Protein AF-A0AAN6DDX8-F1 (afdb_monomer_lite)

Secondary structure (DSSP, 8-state):
----------------------S-SHHHHHTS-HHHHHHHHHHHHHHTTTSTTS-----------------------TTSPPP--TTSPPS-----TTTSTTSTTSPPS---GGG-GGG----HHHHHHHTTTHHHHHHHHHHHHHHHHH-HHHHTTS-HHHHHHHHHHHHHHHHHHHHHHHHHHHHHHHHHHHHHH--S---HHHHHHHHHHHHHHHS-HHHHHHHHHHHHHHHHHHHHHHHHHHHHGGG-

Radius of gyration: 31.67 Å; chains: 1; bounding box: 70×68×79 Å

InterPro domains:
  IPR009292 rRNA biogenesis protein RRP36 [PF06102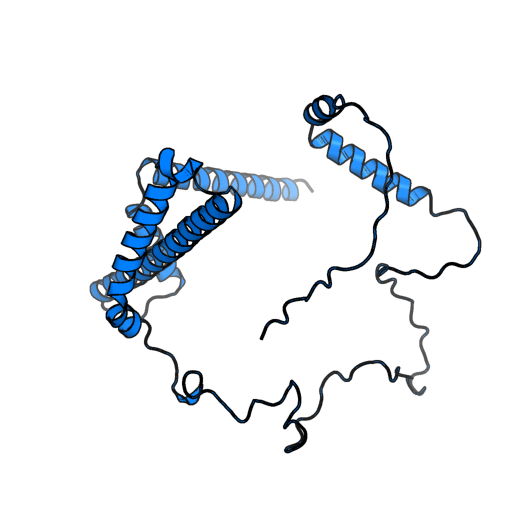] (75-241)
  IPR009292 rRNA biogenesis protein RRP36 [PTHR21738] (13-243)

Foldseek 3Di:
DDDDDDDDDDDDDDDDDDDDDDPPCPVVVVPDDPVNVVVVVVVVVVVVVVPPPDDDDDDDDDDDDDDDDPDPPDDDPPPDDDDDDPPDDDPDDDPDPPPCAPPPPDPDPDDPPVPDCVVPDDPVVVVCVVCVVVLVVLVVVLVVLVVCLPDVVNVVVDDPVVSVVSVVSNVVSVVVSVVVVLVVLLVVQVVVVCVVVVDPDDDPVVSVVSSVVVVLVPDDPVVNVVVVVVVVVVVVVVVVVVVCVVVVVVVD

Structure (mmCIF, N/CA/C/O backbone):
data_AF-A0AAN6DDX8-F1
#
_entry.id   AF-A0AAN6DDX8-F1
#
loop_
_atom_site.group_PDB
_atom_site.id
_atom_site.type_symbol
_atom_site.label_atom_id
_atom_site.label_alt_id
_atom_site.label_comp_id
_atom_site.label_asym_id
_atom_site.label_entity_id
_atom_site.label_seq_id
_atom_site.pdbx_PDB_ins_code
_atom_site.Cartn_x
_atom_site.Cartn_y
_atom_site.Cartn_z
_atom_site.occupancy
_atom_site.B_iso_or_equiv
_atom_site.auth_seq_id
_atom_site.auth_comp_id
_atom_site.auth_asym_id
_atom_site.auth_atom_id
_atom_site.pdbx_PDB_model_num
ATOM 1 N N . MET A 1 1 ? -5.486 -24.479 9.788 1.00 38.16 1 MET A N 1
ATOM 2 C CA . MET A 1 1 ? -6.451 -24.041 10.818 1.00 38.16 1 MET A CA 1
ATOM 3 C C . MET A 1 1 ? -5.673 -23.732 12.083 1.00 38.16 1 MET A C 1
ATOM 5 O O . MET A 1 1 ? -5.082 -24.636 12.663 1.00 38.16 1 MET A O 1
ATOM 9 N N . SER A 1 2 ? -5.555 -22.450 12.424 1.00 43.25 2 SER A N 1
ATOM 10 C CA . SER A 1 2 ? -4.873 -21.990 13.634 1.00 43.25 2 SER A CA 1
ATOM 11 C C . SER A 1 2 ? -5.658 -22.459 14.855 1.00 43.25 2 SER A C 1
ATOM 13 O O . SER A 1 2 ? -6.826 -22.106 15.012 1.00 43.25 2 SER A O 1
ATOM 15 N N . ARG A 1 3 ? -5.028 -23.278 15.697 1.00 44.00 3 ARG A N 1
ATOM 16 C CA . ARG A 1 3 ? -5.601 -23.697 16.974 1.00 44.00 3 ARG A CA 1
ATOM 17 C C . ARG A 1 3 ? -5.637 -22.477 17.893 1.00 44.00 3 ARG A C 1
ATOM 19 O O . ARG A 1 3 ? -4.595 -21.949 18.264 1.00 44.00 3 ARG A O 1
ATOM 26 N N . ARG A 1 4 ? -6.846 -22.004 18.184 1.00 50.78 4 ARG A N 1
ATOM 27 C CA . ARG A 1 4 ? -7.132 -21.001 19.212 1.00 50.78 4 ARG A CA 1
ATOM 28 C C . ARG A 1 4 ? -6.907 -21.676 20.574 1.00 50.78 4 ARG A C 1
ATOM 30 O O . ARG A 1 4 ? -7.454 -22.765 20.756 1.00 50.78 4 ARG A O 1
ATOM 37 N N . PRO A 1 5 ? -6.120 -21.111 21.500 1.00 46.56 5 PRO A N 1
ATOM 38 C CA . PRO A 1 5 ? -6.027 -21.670 22.839 1.00 46.56 5 PRO A CA 1
ATOM 39 C C . PRO A 1 5 ? -7.360 -21.415 23.554 1.00 46.56 5 PRO A C 1
ATOM 41 O O . PRO A 1 5 ? -7.848 -20.286 23.599 1.00 46.56 5 PRO A O 1
ATOM 44 N N . GLN A 1 6 ? -7.981 -22.490 24.032 1.00 44.69 6 GLN A N 1
ATOM 45 C CA . GLN A 1 6 ? -9.127 -22.450 24.933 1.00 44.69 6 GLN A CA 1
ATOM 46 C C . GLN A 1 6 ? -8.561 -22.228 26.337 1.00 44.69 6 GLN A C 1
ATOM 48 O O . GLN A 1 6 ? -7.892 -23.112 26.863 1.00 44.69 6 GLN A O 1
ATOM 53 N N . PHE A 1 7 ? -8.770 -21.044 26.908 1.00 39.69 7 PHE A N 1
ATOM 54 C CA . PHE A 1 7 ? -8.533 -20.823 28.332 1.00 39.69 7 PHE A CA 1
ATOM 55 C C . PHE A 1 7 ? -9.784 -21.272 29.088 1.00 39.69 7 PHE A C 1
ATOM 57 O O . PHE A 1 7 ? -10.848 -20.665 28.959 1.00 39.69 7 PHE A O 1
ATOM 64 N N . SER A 1 8 ? -9.650 -22.367 29.832 1.00 41.06 8 SER A N 1
ATOM 65 C CA . SER A 1 8 ? -10.606 -22.816 30.837 1.00 41.06 8 SER A CA 1
ATOM 66 C C . SER A 1 8 ? -10.641 -21.801 31.980 1.00 41.06 8 SER A C 1
ATOM 68 O O . SER A 1 8 ? -9.630 -21.553 32.630 1.00 41.06 8 SER A O 1
ATOM 70 N N . ARG A 1 9 ? -11.811 -21.194 32.193 1.00 49.84 9 ARG A N 1
ATOM 71 C CA . ARG A 1 9 ? -12.149 -20.447 33.406 1.00 49.84 9 ARG A CA 1
ATOM 72 C C . ARG A 1 9 ? -12.610 -21.450 34.453 1.00 49.84 9 ARG A C 1
ATOM 74 O O . ARG A 1 9 ? -13.751 -21.886 34.353 1.00 49.84 9 ARG A O 1
ATOM 81 N N . GLN A 1 10 ? -11.754 -21.791 35.403 1.00 43.84 10 GLN A N 1
ATOM 82 C CA . GLN A 1 10 ? -12.133 -22.207 36.754 1.00 43.84 10 GLN A CA 1
ATOM 83 C C . GLN A 1 10 ? -10.860 -22.369 37.589 1.00 43.84 10 GLN A C 1
ATOM 85 O O . GLN A 1 10 ? -9.844 -22.819 37.068 1.00 43.84 10 GLN A O 1
ATOM 90 N N . ASP A 1 11 ? -10.981 -21.954 38.849 1.00 40.78 11 ASP A N 1
ATOM 91 C CA . ASP A 1 11 ? -10.045 -22.127 39.963 1.00 40.78 11 ASP A CA 1
ATOM 92 C C . ASP A 1 11 ? -8.916 -21.082 40.054 1.00 40.78 11 ASP A C 1
ATOM 94 O O . ASP A 1 11 ? -7.842 -21.230 39.478 1.00 40.78 11 ASP A O 1
ATOM 98 N N . LEU A 1 12 ? -9.142 -20.006 40.817 1.00 36.34 12 LEU A N 1
ATOM 99 C CA . LEU A 1 12 ? -8.727 -19.949 42.228 1.00 36.34 12 LEU A CA 1
ATOM 100 C C . LEU A 1 12 ? -8.944 -18.542 42.796 1.00 36.34 12 LEU A C 1
ATOM 102 O O . LEU A 1 12 ? -8.388 -17.551 42.329 1.00 36.34 12 LEU A O 1
ATOM 106 N N . ASP A 1 13 ? -9.813 -18.528 43.794 1.00 41.62 13 ASP A N 1
ATOM 107 C CA . ASP A 1 13 ? -10.067 -17.470 44.755 1.00 41.62 13 ASP A CA 1
ATOM 108 C C . ASP A 1 13 ? -8.854 -17.399 45.696 1.00 41.62 13 ASP A C 1
ATOM 110 O O . ASP A 1 13 ? -8.508 -18.395 46.337 1.00 41.62 13 ASP A O 1
ATOM 114 N N . SER A 1 14 ? -8.165 -16.263 45.727 1.00 40.00 14 SER A N 1
ATOM 115 C CA . SER A 1 14 ? -7.159 -15.953 46.743 1.00 40.00 14 SER A CA 1
ATOM 116 C C . SER A 1 14 ? -7.246 -14.463 47.038 1.00 40.00 14 SER A C 1
ATOM 118 O O . SER A 1 14 ? -6.731 -13.630 46.288 1.00 40.00 14 SER A O 1
ATOM 120 N N . GLU A 1 15 ? -7.984 -14.154 48.098 1.00 43.75 15 GLU A N 1
ATOM 121 C CA . GLU A 1 15 ? -7.906 -12.887 48.808 1.00 43.75 15 GLU A CA 1
ATOM 122 C C . GLU A 1 15 ? -6.482 -12.723 49.351 1.00 43.75 15 GLU A C 1
ATOM 124 O O . GLU A 1 15 ? -6.009 -13.589 50.079 1.00 43.75 15 GLU A O 1
ATOM 129 N N . ASP A 1 16 ? -5.825 -11.621 49.002 1.00 36.16 16 ASP A N 1
ATOM 130 C CA . ASP A 1 16 ? -4.734 -11.047 49.786 1.00 36.16 16 ASP A CA 1
ATOM 131 C C . ASP A 1 16 ? -4.896 -9.524 49.725 1.00 36.16 16 ASP A C 1
ATOM 133 O O . ASP A 1 16 ? -4.675 -8.873 48.698 1.00 36.16 16 ASP A O 1
ATOM 137 N N . GLU A 1 17 ? -5.366 -8.968 50.839 1.00 47.91 17 GLU A N 1
ATOM 138 C CA . GLU A 1 17 ? -5.136 -7.577 51.198 1.00 47.91 17 GLU A CA 1
ATOM 139 C C . GLU A 1 17 ? -3.641 -7.392 51.483 1.00 47.91 17 GLU A C 1
ATOM 141 O O . GLU A 1 17 ? -3.116 -8.103 52.330 1.00 47.91 17 GLU A O 1
ATOM 146 N N . ASP A 1 18 ? -2.968 -6.434 50.833 1.00 34.31 18 ASP A N 1
ATOM 147 C CA . ASP A 1 18 ? -2.104 -5.498 51.564 1.00 34.31 18 ASP A CA 1
ATOM 148 C C . ASP A 1 18 ? -1.503 -4.361 50.714 1.00 34.31 18 ASP A C 1
ATOM 150 O O . ASP A 1 18 ? -1.097 -4.516 49.562 1.00 34.31 18 ASP A O 1
ATOM 154 N N . ALA A 1 19 ? -1.381 -3.222 51.399 1.00 36.94 19 ALA A N 1
ATOM 155 C CA . ALA A 1 19 ? -0.425 -2.128 51.222 1.00 36.94 19 ALA A CA 1
ATOM 156 C C . ALA A 1 19 ? -0.490 -1.225 49.969 1.00 36.94 19 ALA A C 1
ATOM 158 O O . ALA A 1 19 ? 0.189 -1.392 48.955 1.00 36.94 19 ALA A O 1
ATOM 159 N N . SER A 1 20 ? -1.163 -0.088 50.160 1.00 44.28 20 SER A N 1
ATOM 160 C CA . SER A 1 20 ? -0.872 1.179 49.487 1.00 44.28 20 SER A CA 1
ATOM 161 C C . SER A 1 20 ? 0.598 1.605 49.675 1.00 44.28 20 SER A C 1
ATOM 163 O O . SER A 1 20 ? 0.977 2.036 50.767 1.00 44.28 20 SER A O 1
ATOM 165 N N . LEU A 1 21 ? 1.407 1.568 48.608 1.00 39.22 21 LEU A N 1
ATOM 166 C CA . LEU A 1 21 ? 2.715 2.235 48.544 1.00 39.22 21 LEU A CA 1
ATOM 167 C C . LEU A 1 21 ? 2.705 3.378 47.510 1.00 39.22 21 LEU A C 1
ATOM 169 O O . LEU A 1 21 ? 2.558 3.171 46.310 1.00 39.22 21 LEU A O 1
ATOM 173 N N . SER A 1 22 ? 2.833 4.585 48.056 1.00 42.94 22 SER A N 1
ATOM 174 C CA . SER A 1 22 ? 3.204 5.890 47.488 1.00 42.94 22 SER A CA 1
ATOM 175 C C . SER A 1 22 ? 3.547 6.022 45.986 1.00 42.94 22 SER A C 1
ATOM 177 O O . SER A 1 22 ? 4.603 5.619 45.504 1.00 42.94 22 SER A O 1
ATOM 179 N N . ASP A 1 23 ? 2.730 6.827 45.302 1.00 48.00 23 ASP A N 1
ATOM 180 C CA . ASP A 1 23 ? 2.917 7.408 43.959 1.00 48.00 23 ASP A CA 1
ATOM 181 C C . ASP A 1 23 ? 3.961 8.558 43.926 1.00 48.00 23 ASP A C 1
ATOM 183 O O . ASP A 1 23 ? 3.750 9.612 43.332 1.00 48.00 23 ASP A O 1
ATOM 187 N N . ALA A 1 24 ? 5.096 8.401 44.618 1.00 48.03 24 ALA A N 1
ATOM 188 C CA . ALA A 1 24 ? 6.108 9.462 44.770 1.00 48.03 24 ALA A CA 1
ATOM 189 C C . ALA A 1 24 ? 7.419 9.219 43.991 1.00 48.03 24 ALA A C 1
ATOM 191 O O . ALA A 1 24 ? 8.349 10.018 44.081 1.00 48.03 24 ALA A O 1
ATOM 192 N N . SER A 1 25 ? 7.530 8.130 43.224 1.00 55.44 25 SER A N 1
ATOM 193 C CA . SER A 1 25 ? 8.794 7.697 42.599 1.00 55.44 25 SER A CA 1
ATOM 194 C C . SER A 1 25 ? 8.877 7.903 41.080 1.00 55.44 25 SER A C 1
ATOM 196 O O . SER A 1 25 ? 9.974 7.849 40.518 1.00 55.44 25 SER A O 1
ATOM 198 N N . ASN A 1 26 ? 7.764 8.205 40.403 1.00 57.62 26 ASN A N 1
ATOM 199 C CA . ASN A 1 26 ? 7.744 8.359 38.942 1.00 57.62 26 ASN A CA 1
ATOM 200 C C . ASN A 1 26 ? 8.444 9.637 38.445 1.00 57.62 26 ASN A C 1
ATOM 202 O O . ASN A 1 26 ? 9.039 9.618 37.369 1.00 57.62 26 ASN A O 1
ATOM 206 N N . ASP A 1 27 ? 8.450 10.713 39.238 1.00 59.22 27 ASP A N 1
ATOM 207 C CA . ASP A 1 27 ? 9.045 12.000 38.839 1.00 59.22 27 ASP A CA 1
ATOM 208 C C . ASP A 1 27 ? 10.589 11.968 38.858 1.00 59.22 27 ASP A C 1
ATOM 210 O O . ASP A 1 27 ? 11.269 12.614 38.055 1.00 59.22 27 ASP A O 1
ATOM 214 N N . SER A 1 28 ? 11.158 11.125 39.729 1.00 64.81 28 SER A N 1
ATOM 215 C CA . SER A 1 28 ? 12.604 10.884 39.812 1.00 64.81 28 SER A CA 1
ATOM 216 C C . SER A 1 28 ? 13.124 10.135 38.578 1.00 64.81 28 SER A C 1
ATOM 218 O O . SER A 1 28 ? 14.178 10.477 38.038 1.00 64.81 28 SER A O 1
ATOM 220 N N . LEU A 1 29 ? 12.344 9.183 38.049 1.00 65.12 29 LEU A N 1
ATOM 221 C CA . LEU A 1 29 ? 12.706 8.382 36.873 1.00 65.12 29 LEU A CA 1
ATOM 222 C C . LEU A 1 29 ? 12.723 9.197 35.570 1.00 65.12 29 LEU A C 1
ATOM 224 O O . LEU A 1 29 ? 13.542 8.927 34.691 1.00 65.12 29 LEU A O 1
ATOM 228 N N . SER A 1 30 ? 11.880 10.227 35.452 1.00 76.44 30 SER A N 1
ATOM 229 C CA . SER A 1 30 ? 11.864 11.151 34.306 1.00 76.44 30 SER A CA 1
ATOM 230 C C . SER A 1 30 ? 13.047 12.124 34.267 1.00 76.44 30 SER A C 1
ATOM 232 O O . SER A 1 30 ? 13.352 12.663 33.202 1.00 76.44 30 SER A O 1
ATOM 234 N N . SER A 1 31 ? 13.728 12.342 35.397 1.00 82.25 31 SER A N 1
ATOM 235 C CA . SER A 1 31 ? 14.909 13.216 35.485 1.00 82.25 31 SER A CA 1
ATOM 236 C C . SER A 1 31 ? 16.216 12.524 35.065 1.00 82.25 31 SER A C 1
ATOM 238 O O . SER A 1 31 ? 17.227 13.182 34.803 1.00 82.25 31 SER A O 1
ATOM 240 N N . LEU A 1 32 ? 16.207 11.190 34.962 1.00 82.75 32 LEU A N 1
ATOM 241 C CA . LEU A 1 32 ? 17.391 10.403 34.643 1.00 82.75 32 LEU A CA 1
ATOM 242 C C . LEU A 1 32 ? 17.666 10.413 33.139 1.00 82.75 32 LEU A C 1
ATOM 244 O O . LEU A 1 32 ? 16.861 9.982 32.313 1.00 82.75 32 LEU A O 1
ATOM 248 N N . SER A 1 33 ? 18.857 10.879 32.766 1.00 87.44 33 SER A N 1
ATOM 249 C CA . SER A 1 33 ? 19.286 10.845 31.369 1.00 87.44 33 SER A CA 1
ATOM 250 C C . SER A 1 33 ? 19.489 9.401 30.890 1.00 87.44 33 SER A C 1
ATOM 252 O O . SER A 1 33 ? 19.997 8.544 31.615 1.00 87.44 33 SER A O 1
ATOM 254 N N . PHE A 1 34 ? 19.170 9.140 29.621 1.00 83.56 34 PHE A N 1
ATOM 255 C CA . PHE A 1 34 ? 19.363 7.832 28.980 1.00 83.56 34 PHE A CA 1
ATOM 256 C C . PHE A 1 34 ? 20.809 7.300 29.100 1.00 83.56 34 PHE A C 1
ATOM 258 O O . PHE A 1 34 ? 21.033 6.093 29.160 1.00 83.56 34 PHE A O 1
ATOM 265 N N . GLY A 1 35 ? 21.798 8.198 29.186 1.00 90.38 35 GLY A N 1
ATOM 266 C CA . GLY A 1 35 ? 23.196 7.832 29.418 1.00 90.38 35 GLY A CA 1
ATOM 267 C C . GLY A 1 35 ? 23.454 7.278 30.823 1.00 90.38 35 GLY A C 1
ATOM 268 O O . GLY A 1 35 ? 24.193 6.306 30.958 1.00 90.38 35 GLY A O 1
ATOM 269 N N . ALA A 1 36 ? 22.809 7.839 31.850 1.00 89.88 36 ALA A N 1
ATOM 270 C CA . ALA A 1 36 ? 22.914 7.353 33.227 1.00 89.88 36 ALA A CA 1
ATOM 271 C C . ALA A 1 36 ? 22.275 5.964 33.383 1.00 89.88 36 ALA A C 1
ATOM 273 O O . ALA A 1 36 ? 22.864 5.085 34.007 1.00 89.88 36 ALA A O 1
ATOM 274 N N . LEU A 1 37 ? 21.132 5.733 32.727 1.00 86.62 37 LEU A N 1
ATOM 275 C CA . LEU A 1 37 ? 20.470 4.424 32.687 1.00 86.62 37 LEU A CA 1
ATOM 276 C C . LEU A 1 37 ? 21.336 3.362 31.995 1.00 86.62 37 LEU A C 1
ATOM 278 O O . LEU A 1 37 ? 21.509 2.265 32.519 1.00 86.62 37 LEU A O 1
ATOM 282 N N . SER A 1 38 ? 21.950 3.699 30.855 1.00 91.00 38 SER A N 1
ATOM 283 C CA . SER A 1 38 ? 22.856 2.775 30.161 1.00 91.00 38 SER A CA 1
ATOM 284 C C . SER A 1 38 ? 24.132 2.477 30.958 1.00 91.00 38 SER A C 1
ATOM 286 O O . SER A 1 38 ? 24.674 1.380 30.830 1.00 91.00 38 SER A O 1
ATOM 288 N N . ALA A 1 39 ? 24.627 3.429 31.755 1.00 91.81 39 ALA A N 1
ATOM 289 C CA . ALA A 1 39 ? 25.788 3.227 32.619 1.00 91.81 39 ALA A CA 1
ATOM 290 C C . ALA A 1 39 ? 25.457 2.363 33.846 1.00 91.81 39 ALA A C 1
ATOM 292 O O . ALA A 1 39 ? 26.247 1.493 34.200 1.00 91.81 39 ALA A O 1
ATOM 293 N N . ALA A 1 40 ? 24.285 2.561 34.458 1.00 91.75 40 ALA A N 1
ATOM 294 C CA . ALA A 1 40 ? 23.813 1.742 35.572 1.00 91.75 40 ALA A CA 1
ATOM 295 C C . ALA A 1 40 ? 23.580 0.284 35.145 1.00 91.75 40 ALA A C 1
ATOM 297 O O . ALA A 1 40 ? 24.041 -0.629 35.822 1.00 91.75 40 ALA A O 1
ATOM 298 N N . GLN A 1 41 ? 22.968 0.068 33.975 1.00 89.56 41 GLN A N 1
ATOM 299 C CA . GLN A 1 41 ? 22.749 -1.277 33.438 1.00 89.56 41 GLN A CA 1
ATOM 300 C C . GLN A 1 41 ? 24.066 -2.041 33.230 1.00 89.56 41 GLN A C 1
ATOM 302 O O . GLN A 1 41 ? 24.159 -3.214 33.568 1.00 89.56 41 GLN A O 1
ATOM 307 N N . LYS A 1 42 ? 25.114 -1.361 32.746 1.00 89.56 42 LYS A N 1
ATOM 308 C CA . LYS A 1 42 ? 26.439 -1.975 32.582 1.00 89.56 42 LYS A CA 1
ATOM 309 C C . LYS A 1 42 ? 27.103 -2.359 33.903 1.00 89.56 42 LYS A C 1
ATOM 311 O O . LYS A 1 42 ? 27.823 -3.345 33.923 1.00 89.56 42 LYS A O 1
ATOM 316 N N . LYS A 1 43 ? 26.887 -1.592 34.976 1.00 89.75 43 LYS A N 1
ATOM 317 C CA . LYS A 1 43 ? 27.446 -1.917 36.296 1.00 89.75 43 LYS A CA 1
ATOM 318 C C . LYS A 1 43 ? 26.788 -3.151 36.905 1.00 89.75 43 LYS A C 1
ATOM 320 O O . LYS A 1 43 ? 27.494 -3.995 37.433 1.00 89.75 43 LYS A O 1
ATOM 325 N N . ILE A 1 44 ? 25.471 -3.281 36.757 1.00 87.06 44 ILE A N 1
ATOM 326 C CA . ILE A 1 44 ? 24.725 -4.463 37.215 1.00 87.06 44 ILE A CA 1
ATOM 327 C C . ILE A 1 44 ? 25.209 -5.717 36.469 1.00 87.06 44 ILE A C 1
ATOM 329 O O . ILE A 1 44 ? 25.547 -6.712 37.098 1.00 87.06 44 ILE A O 1
ATOM 333 N N . ASP A 1 45 ? 25.375 -5.628 35.144 1.00 83.94 45 ASP A N 1
ATOM 334 C CA . ASP A 1 45 ? 25.910 -6.731 34.329 1.00 83.94 45 ASP A CA 1
ATOM 335 C C . ASP A 1 45 ? 27.368 -7.120 34.687 1.00 83.94 45 ASP A C 1
ATOM 337 O O . ASP A 1 45 ? 27.807 -8.230 34.374 1.00 83.94 45 ASP A O 1
ATOM 341 N N . GLU A 1 46 ? 28.150 -6.209 35.280 1.00 78.75 46 GLU A N 1
ATOM 342 C CA . GLU A 1 46 ? 29.520 -6.467 35.751 1.00 78.75 46 GLU A CA 1
ATOM 343 C C . GLU A 1 46 ? 29.550 -7.036 37.180 1.00 78.75 46 GLU A C 1
ATOM 345 O O . GLU A 1 46 ? 30.389 -7.890 37.469 1.00 78.75 46 GLU A O 1
ATOM 350 N N . GLU A 1 47 ? 28.625 -6.625 38.051 1.00 74.12 47 GLU A N 1
ATOM 351 C CA . GLU A 1 47 ? 28.481 -7.152 39.416 1.00 74.12 47 GLU A CA 1
ATOM 352 C C . GLU A 1 47 ? 27.919 -8.583 39.423 1.00 74.12 47 GLU A C 1
ATOM 354 O O . GLU A 1 47 ? 28.477 -9.442 40.109 1.00 74.12 47 GLU A O 1
ATOM 359 N N . ASP A 1 48 ? 26.932 -8.886 38.571 1.00 69.94 48 ASP A N 1
ATOM 360 C CA . ASP A 1 48 ? 26.383 -10.245 38.406 1.00 69.94 48 ASP A CA 1
ATOM 361 C C . ASP A 1 48 ? 27.422 -11.244 37.873 1.00 69.94 48 ASP A C 1
ATOM 363 O O . ASP A 1 48 ? 27.316 -12.449 38.084 1.00 69.94 48 ASP A O 1
ATOM 367 N N . LYS A 1 49 ? 28.473 -10.760 37.201 1.00 64.62 49 LYS A N 1
ATOM 368 C CA . LYS A 1 49 ? 29.578 -11.611 36.737 1.00 64.62 49 LYS A CA 1
ATOM 369 C C . LYS A 1 49 ? 30.662 -11.859 37.777 1.00 64.62 49 LYS A C 1
ATOM 371 O O . LYS A 1 49 ? 31.475 -12.758 37.571 1.00 64.62 49 LYS A O 1
ATOM 376 N N . ASN A 1 50 ? 30.702 -11.076 38.852 1.00 54.34 50 ASN A N 1
ATOM 377 C CA . ASN A 1 50 ? 31.691 -11.218 39.922 1.00 54.34 50 ASN A CA 1
ATOM 378 C C . ASN A 1 50 ? 31.150 -11.979 41.143 1.00 54.34 50 ASN A C 1
ATOM 380 O O . ASN A 1 50 ? 31.946 -12.411 41.972 1.00 54.34 50 ASN A O 1
ATOM 384 N N . SER A 1 51 ? 29.832 -12.177 41.258 1.00 53.34 51 SER A N 1
ATOM 385 C CA . SER A 1 51 ? 29.202 -12.919 42.361 1.00 53.34 51 SER A CA 1
ATOM 386 C C . SER A 1 51 ? 29.075 -14.435 42.125 1.00 53.34 51 SER A C 1
ATOM 388 O O . SER A 1 51 ? 28.798 -15.168 43.069 1.00 53.34 51 SER A O 1
ATOM 390 N N . GLU A 1 52 ? 29.346 -14.943 40.917 1.00 49.84 52 GLU A N 1
ATOM 391 C CA . GLU A 1 52 ? 29.225 -16.377 40.570 1.00 49.84 52 GLU A CA 1
ATOM 392 C C . GLU A 1 52 ? 30.487 -17.233 40.860 1.00 49.84 52 GLU A C 1
ATOM 394 O O . GLU A 1 52 ? 30.603 -18.343 40.341 1.00 49.84 52 GLU A O 1
ATOM 399 N N . SER A 1 53 ? 31.449 -16.770 41.676 1.00 47.19 53 SER A N 1
ATOM 400 C CA . SER A 1 53 ? 32.706 -17.516 41.926 1.00 47.19 53 SER A CA 1
ATOM 401 C C . SER A 1 53 ? 32.816 -18.257 43.269 1.00 47.19 53 SER A C 1
ATOM 403 O O . SER A 1 53 ? 33.820 -18.934 43.466 1.00 47.19 53 SER A O 1
ATOM 405 N N . GLU A 1 54 ? 31.855 -18.191 44.192 1.00 47.78 54 GLU A N 1
ATOM 406 C CA . GLU A 1 54 ? 32.011 -18.842 45.510 1.00 47.78 54 GLU A CA 1
ATOM 407 C C . GLU A 1 54 ? 30.672 -19.370 46.062 1.00 47.78 54 GLU A C 1
ATOM 409 O O . GLU A 1 54 ? 29.999 -18.666 46.810 1.00 47.78 54 GLU A O 1
ATOM 414 N N . SER A 1 55 ? 30.275 -20.603 45.712 1.00 33.09 55 SER A N 1
ATOM 415 C CA . SER A 1 55 ? 29.564 -21.519 46.630 1.00 33.09 55 SER A CA 1
ATOM 416 C C . SER A 1 55 ? 29.374 -22.920 46.026 1.00 33.09 55 SER A C 1
ATOM 418 O O . SER A 1 55 ? 28.795 -23.082 44.952 1.00 33.09 55 SER A O 1
ATOM 420 N N . ASP A 1 56 ? 29.861 -23.927 46.749 1.00 38.03 56 ASP A N 1
ATOM 421 C CA . ASP A 1 56 ? 29.681 -25.361 46.517 1.00 38.03 56 ASP A CA 1
ATOM 422 C C . ASP A 1 56 ? 28.272 -25.860 46.932 1.00 38.03 56 ASP A C 1
ATOM 424 O O . ASP A 1 56 ? 27.769 -25.508 47.993 1.00 38.03 56 ASP A O 1
ATOM 428 N N . SER A 1 57 ? 27.732 -26.797 46.136 1.00 40.59 57 SER A N 1
ATOM 429 C CA . SER A 1 57 ? 26.850 -27.929 46.512 1.00 40.59 57 SER A CA 1
ATOM 430 C C . SER A 1 57 ? 25.423 -27.698 47.077 1.00 40.59 57 SER A C 1
ATOM 432 O O . SER A 1 57 ? 25.248 -27.511 48.274 1.00 40.59 57 SER A O 1
ATOM 434 N N . ASP A 1 58 ? 24.384 -27.934 46.254 1.00 40.25 58 ASP A N 1
ATOM 435 C CA . ASP A 1 58 ? 23.460 -29.108 46.299 1.00 40.25 58 ASP A CA 1
ATOM 436 C C . ASP A 1 58 ? 22.050 -28.818 45.703 1.00 40.25 58 ASP A C 1
ATOM 438 O O . ASP A 1 58 ? 21.452 -27.773 45.930 1.00 40.25 58 ASP A O 1
ATOM 442 N N . GLY A 1 59 ? 21.545 -29.785 44.923 1.00 42.06 59 GLY A N 1
ATOM 443 C CA . GLY A 1 59 ? 20.144 -30.085 44.563 1.00 42.06 59 GLY A CA 1
ATOM 444 C C . GLY A 1 59 ? 19.116 -28.992 44.202 1.00 42.06 59 GLY A C 1
ATOM 445 O O . GLY A 1 59 ? 18.517 -28.380 45.079 1.00 42.06 59 GLY A O 1
ATOM 446 N N . GLY A 1 60 ? 18.695 -28.916 42.926 1.00 33.19 60 GLY A N 1
ATOM 447 C CA . GLY A 1 60 ? 17.444 -28.215 42.579 1.00 33.19 60 GLY A CA 1
ATOM 448 C C . GLY A 1 60 ? 17.113 -28.066 41.093 1.00 33.19 60 GLY A C 1
ATOM 449 O O . GLY A 1 60 ? 17.458 -27.085 40.454 1.00 33.19 60 GLY A O 1
ATOM 450 N N . PHE A 1 61 ? 16.395 -29.045 40.553 1.00 46.84 61 PHE A N 1
ATOM 451 C CA . PHE A 1 61 ? 15.800 -29.133 39.215 1.00 46.84 61 PHE A CA 1
ATOM 452 C C . PHE A 1 61 ? 14.973 -27.896 38.778 1.00 46.84 61 PHE A C 1
ATOM 454 O O . PHE A 1 61 ? 13.791 -27.819 39.093 1.00 46.84 61 PHE A O 1
ATOM 461 N N . PHE A 1 62 ? 15.554 -26.988 37.979 1.00 43.34 62 PHE A N 1
ATOM 462 C CA . PHE A 1 62 ? 14.867 -26.250 36.898 1.00 43.34 62 PHE A CA 1
ATOM 463 C C . PHE A 1 62 ? 15.900 -25.544 35.994 1.00 43.34 62 PHE A C 1
ATOM 465 O O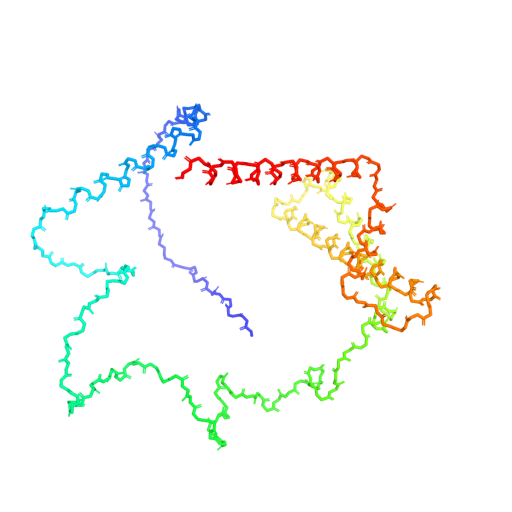 . PHE A 1 62 ? 16.436 -24.504 36.360 1.00 43.34 62 PHE A O 1
ATOM 472 N N . GLU A 1 63 ? 16.204 -26.095 34.812 1.00 44.88 63 GLU A N 1
ATOM 473 C CA . GLU A 1 63 ? 17.064 -25.418 33.824 1.00 44.88 63 GLU A CA 1
ATOM 474 C C . GLU A 1 63 ? 16.208 -24.831 32.688 1.00 44.88 63 GLU A C 1
ATOM 476 O O . GLU A 1 63 ? 15.687 -25.543 31.824 1.00 44.88 63 GLU A O 1
ATOM 481 N N . GLU A 1 64 ? 16.078 -23.503 32.696 1.00 50.19 64 GLU A N 1
ATOM 482 C CA . GLU A 1 64 ? 15.875 -22.693 31.493 1.00 50.19 64 GLU A CA 1
ATOM 483 C C . GLU A 1 64 ? 17.110 -22.799 30.568 1.00 50.19 64 GLU A C 1
ATOM 485 O O . GLU A 1 64 ? 18.195 -23.166 31.022 1.00 50.19 64 GLU A O 1
ATOM 490 N N . PRO A 1 65 ? 16.993 -22.507 29.257 1.00 43.41 65 PRO A N 1
ATOM 491 C CA . PRO A 1 65 ? 18.012 -22.867 28.276 1.00 43.41 65 PRO A CA 1
ATOM 492 C C . PRO A 1 65 ? 19.289 -22.028 28.430 1.00 43.41 65 PRO A C 1
ATOM 494 O O . PRO A 1 65 ? 19.424 -20.941 27.858 1.00 43.41 65 PRO A O 1
ATOM 497 N N . SER A 1 66 ? 20.259 -22.587 29.150 1.00 44.12 66 SER A N 1
ATOM 498 C CA . SER A 1 66 ? 21.601 -22.046 29.308 1.00 44.12 66 SER A CA 1
ATOM 499 C C . SER A 1 66 ? 22.370 -22.048 27.977 1.00 44.12 66 SER A C 1
ATOM 501 O O . SER A 1 66 ? 22.208 -22.880 27.072 1.00 44.12 66 SER A O 1
ATOM 503 N N . LYS A 1 67 ? 23.183 -21.004 27.812 1.00 46.59 67 LYS A N 1
ATOM 504 C CA . LYS A 1 67 ? 23.981 -20.706 26.620 1.00 46.59 67 LYS A CA 1
ATOM 505 C C . LYS A 1 67 ? 24.898 -21.892 26.309 1.00 46.59 67 LYS A C 1
ATOM 507 O O . LYS A 1 67 ? 25.557 -22.431 27.187 1.00 46.59 67 LYS A O 1
ATOM 512 N N . LYS A 1 68 ? 24.965 -22.280 25.030 1.00 42.00 68 LYS A N 1
ATOM 513 C CA . LYS A 1 68 ? 25.777 -23.401 24.525 1.00 42.00 68 LYS A CA 1
ATOM 514 C C . LYS A 1 68 ? 27.250 -23.271 24.934 1.00 42.00 68 LYS A C 1
ATOM 516 O O . LYS A 1 68 ? 28.050 -22.713 24.184 1.00 42.00 68 LYS A O 1
ATOM 521 N N . HIS A 1 69 ? 27.628 -23.888 26.046 1.00 45.50 69 HIS A N 1
ATOM 522 C CA . HIS A 1 69 ? 28.999 -24.308 26.273 1.00 45.50 69 HIS A CA 1
ATOM 523 C C . HIS A 1 69 ? 29.296 -25.443 25.289 1.00 45.50 69 HIS A C 1
ATOM 525 O O . HIS A 1 69 ? 28.673 -26.507 25.309 1.00 45.50 69 HIS A O 1
ATOM 531 N N . HIS A 1 70 ? 30.221 -25.207 24.359 1.00 48.12 70 HIS A N 1
ATOM 532 C CA . HIS A 1 70 ? 30.824 -26.280 23.581 1.00 48.12 70 HIS A CA 1
ATOM 533 C C . HIS A 1 70 ? 31.639 -27.152 24.535 1.00 48.12 70 HIS A C 1
ATOM 535 O O . HIS A 1 70 ? 32.827 -26.915 24.739 1.00 48.12 70 HIS A O 1
ATOM 541 N N . SER A 1 71 ? 30.997 -28.167 25.119 1.00 54.28 71 SER A N 1
ATOM 542 C CA . SER A 1 71 ? 31.720 -29.241 25.782 1.00 54.28 71 SER A CA 1
ATOM 543 C C . SER A 1 71 ? 32.675 -29.852 24.760 1.00 54.28 71 SER A C 1
ATOM 545 O O . SER A 1 71 ? 32.285 -30.286 23.668 1.00 54.28 71 SER A O 1
ATOM 547 N N . GLN A 1 72 ? 33.964 -29.784 25.081 1.00 56.06 72 GLN A N 1
ATOM 548 C CA . GLN A 1 72 ? 35.023 -30.398 24.303 1.00 56.06 72 GLN A CA 1
ATOM 549 C C . GLN A 1 72 ? 34.718 -31.892 24.212 1.00 56.06 72 GLN A C 1
ATOM 551 O O . GLN A 1 72 ? 34.857 -32.634 25.181 1.00 56.06 72 GLN A O 1
ATOM 556 N N . LYS A 1 73 ? 34.229 -32.334 23.050 1.00 61.66 73 LYS A N 1
ATOM 557 C CA . LYS A 1 73 ? 33.976 -33.750 22.798 1.00 61.66 73 LYS A CA 1
ATOM 558 C C . LYS A 1 73 ? 35.311 -34.474 22.890 1.00 61.66 73 LYS A C 1
ATOM 560 O O . LYS A 1 73 ? 36.168 -34.298 22.024 1.00 61.66 73 LYS A O 1
ATOM 565 N N . THR A 1 74 ? 35.474 -35.290 23.924 1.00 65.12 74 THR A N 1
ATOM 566 C CA . THR A 1 74 ? 36.567 -36.254 24.013 1.00 65.12 74 THR A CA 1
ATOM 567 C C . THR A 1 74 ? 36.588 -37.072 22.720 1.00 65.12 74 THR A C 1
ATOM 569 O O . THR A 1 74 ? 35.559 -37.563 22.243 1.00 65.12 74 THR A O 1
ATOM 572 N N . LYS A 1 75 ? 37.753 -37.120 22.064 1.00 64.06 75 LYS A N 1
ATOM 573 C CA . LYS A 1 75 ? 37.913 -37.771 20.760 1.00 64.06 75 LYS A CA 1
ATOM 574 C C . LYS A 1 75 ? 37.737 -39.279 20.948 1.00 64.06 75 LYS A C 1
ATOM 576 O O . LYS A 1 75 ? 38.664 -39.961 21.365 1.00 64.06 75 LYS A O 1
ATOM 581 N N . LYS A 1 76 ? 36.544 -39.799 20.648 1.00 68.62 76 LYS A N 1
ATOM 582 C CA . LYS A 1 76 ? 36.313 -41.246 20.540 1.00 68.62 76 LYS A CA 1
ATOM 583 C C . LYS A 1 76 ? 37.158 -41.794 19.379 1.00 68.62 76 LYS A C 1
ATOM 585 O O . LYS A 1 76 ? 37.317 -41.116 18.361 1.00 68.62 76 LYS A O 1
ATOM 590 N N . ASN A 1 77 ? 37.715 -42.997 19.534 1.00 80.44 77 ASN A N 1
ATOM 591 C CA . ASN A 1 77 ? 38.494 -43.665 18.486 1.00 80.44 77 ASN A CA 1
ATOM 592 C C . ASN A 1 77 ? 37.706 -43.737 17.168 1.00 80.44 77 ASN A C 1
ATOM 594 O O . ASN A 1 77 ? 36.497 -43.954 17.177 1.00 80.44 77 ASN A O 1
ATOM 598 N N . LYS A 1 78 ? 38.398 -43.604 16.028 1.00 80.12 78 LYS A N 1
ATOM 599 C CA . LYS A 1 78 ? 37.786 -43.568 14.680 1.00 80.12 78 LYS A CA 1
ATOM 600 C C . LYS A 1 78 ? 36.954 -44.813 14.335 1.00 80.12 78 LYS A C 1
ATOM 602 O O . LYS A 1 78 ? 36.110 -44.745 13.451 1.00 80.12 78 LYS A O 1
ATOM 607 N N . HIS A 1 79 ? 37.193 -45.923 15.031 1.00 82.81 79 HIS A N 1
ATOM 608 C CA . HIS A 1 79 ? 36.508 -47.203 14.840 1.00 82.81 79 HIS A CA 1
ATOM 609 C C . HIS A 1 79 ? 35.481 -47.518 15.940 1.00 82.81 79 HIS A C 1
ATOM 611 O O . HIS A 1 79 ? 34.954 -48.624 15.977 1.00 82.81 79 HIS A O 1
ATOM 617 N N . ALA A 1 80 ? 35.195 -46.576 16.846 1.00 81.12 80 ALA A N 1
ATOM 618 C CA . ALA A 1 80 ? 34.188 -46.778 17.881 1.00 81.12 80 ALA A CA 1
ATOM 619 C C . ALA A 1 80 ? 32.774 -46.474 17.342 1.00 81.12 80 ALA A C 1
ATOM 621 O O . ALA A 1 80 ? 32.588 -45.446 16.680 1.00 81.12 80 ALA A O 1
ATOM 622 N N . PRO A 1 81 ? 31.761 -47.311 17.638 1.00 85.62 81 PRO A N 1
ATOM 623 C CA . PRO A 1 81 ? 30.379 -47.017 17.274 1.00 85.62 81 PRO A CA 1
ATOM 624 C C . PRO A 1 81 ? 29.892 -45.734 17.964 1.00 85.62 81 PRO A C 1
ATOM 626 O O . PRO A 1 81 ? 30.190 -45.469 19.130 1.00 85.62 81 PRO A O 1
ATOM 629 N N . SER A 1 82 ? 29.131 -44.913 17.237 1.00 80.56 82 SER A N 1
ATOM 630 C CA . SER A 1 82 ? 28.528 -43.697 17.784 1.00 80.56 82 SER A CA 1
ATOM 631 C C . SER A 1 82 ? 27.123 -43.976 18.313 1.00 80.56 82 SER A C 1
ATOM 633 O O . SER A 1 82 ? 26.215 -44.270 17.536 1.00 80.56 82 SER A O 1
ATOM 635 N N . GLU A 1 83 ? 26.920 -43.813 19.615 1.00 80.94 83 GLU A N 1
ATOM 636 C CA . GLU A 1 83 ? 25.584 -43.844 20.213 1.00 80.94 83 GLU A CA 1
ATOM 637 C C . GLU A 1 83 ? 24.782 -42.598 19.816 1.00 80.94 83 GLU A C 1
ATOM 639 O O . GLU A 1 83 ? 25.276 -41.466 19.856 1.00 80.94 83 GLU A O 1
ATOM 644 N N . THR A 1 84 ? 23.522 -42.800 19.433 1.00 82.19 84 THR A N 1
ATOM 645 C CA . THR A 1 84 ? 22.567 -41.719 19.167 1.00 82.19 84 THR A CA 1
ATOM 646 C C . THR A 1 84 ? 21.309 -41.945 19.997 1.00 82.19 84 THR A C 1
ATOM 648 O O . THR A 1 84 ? 20.854 -43.074 20.151 1.00 82.19 84 THR A O 1
ATOM 651 N N . SER A 1 85 ? 20.754 -40.875 20.572 1.00 84.25 85 SER A N 1
ATOM 652 C CA . SER A 1 85 ? 19.539 -40.977 21.388 1.00 84.25 85 SER A CA 1
ATOM 653 C C . SER A 1 85 ? 18.328 -41.336 20.525 1.00 84.25 85 SER A C 1
ATOM 655 O O . SER A 1 85 ? 18.041 -40.634 19.554 1.00 84.25 85 SER A O 1
ATOM 657 N N . ALA A 1 86 ? 17.561 -42.347 20.943 1.00 81.62 86 ALA A N 1
ATOM 658 C CA . ALA A 1 86 ? 16.289 -42.728 20.320 1.00 81.62 86 ALA A CA 1
ATOM 659 C C . ALA A 1 86 ? 15.218 -41.618 20.378 1.00 81.62 86 ALA A C 1
ATOM 661 O O . ALA A 1 86 ? 14.257 -41.641 19.615 1.00 81.62 86 ALA A O 1
ATOM 662 N N . LYS A 1 87 ? 15.390 -40.615 21.254 1.00 84.75 87 LYS A N 1
ATOM 663 C CA . LYS A 1 87 ? 14.500 -39.445 21.352 1.00 84.75 87 LYS A CA 1
ATOM 664 C C . LYS A 1 87 ? 14.799 -38.380 20.294 1.00 84.75 87 LYS A C 1
ATOM 666 O O . LYS A 1 87 ? 14.031 -37.431 20.148 1.00 84.75 87 LYS A O 1
ATOM 671 N N . LYS A 1 88 ? 15.921 -38.488 19.573 1.00 83.31 88 LYS A N 1
ATOM 672 C CA . LYS A 1 88 ? 16.283 -37.511 18.547 1.00 83.31 88 LYS A CA 1
ATOM 673 C C . LYS A 1 88 ? 15.407 -37.738 17.307 1.00 83.31 88 LYS A C 1
ATOM 675 O O . LYS A 1 88 ? 15.501 -38.803 16.699 1.00 83.31 88 LYS A O 1
ATOM 680 N N . PRO A 1 89 ? 14.579 -36.761 16.898 1.00 81.06 89 PRO A N 1
ATOM 681 C CA . PRO A 1 89 ? 13.727 -36.922 15.729 1.00 81.06 89 PRO A CA 1
ATOM 682 C C . PRO A 1 89 ? 14.571 -37.083 14.459 1.00 81.06 89 PRO A C 1
ATOM 684 O O . PRO A 1 89 ? 15.612 -36.438 14.294 1.00 81.06 89 PRO A O 1
ATOM 687 N N . VAL A 1 90 ? 14.108 -37.939 13.547 1.00 80.44 90 VAL A N 1
ATOM 688 C CA . VAL A 1 90 ? 14.763 -38.181 12.255 1.00 80.44 90 VAL A CA 1
ATOM 689 C C . VAL A 1 90 ? 14.647 -36.930 11.378 1.00 80.44 90 VAL A C 1
ATOM 691 O O . VAL A 1 90 ? 13.580 -36.327 11.281 1.00 80.44 90 VAL A O 1
ATOM 694 N N . SER A 1 91 ? 15.741 -36.537 10.721 1.00 79.06 91 SER A N 1
ATOM 695 C CA . SER A 1 91 ? 15.807 -35.306 9.917 1.00 79.06 91 SER A CA 1
ATOM 696 C C . SER A 1 91 ? 14.978 -35.357 8.630 1.00 79.06 91 SER A C 1
ATOM 698 O O . SER A 1 91 ? 14.471 -34.327 8.190 1.00 79.06 91 SER A O 1
ATOM 700 N N . LYS A 1 92 ? 14.835 -36.535 8.012 1.00 76.44 92 LYS A N 1
ATOM 701 C CA . LYS A 1 92 ? 14.052 -36.736 6.789 1.00 76.44 92 LYS A CA 1
ATOM 702 C C . LYS A 1 92 ? 13.365 -38.096 6.822 1.00 76.44 92 LYS A C 1
ATOM 704 O O . LYS A 1 92 ? 14.030 -39.127 6.880 1.00 76.44 92 LYS A O 1
ATOM 709 N N . VAL A 1 93 ? 12.039 -38.092 6.756 1.00 71.88 93 VAL A N 1
ATOM 710 C CA . VAL A 1 93 ? 11.240 -39.305 6.548 1.00 71.88 93 VAL A CA 1
ATOM 711 C C . VAL A 1 93 ? 11.169 -39.558 5.041 1.00 71.88 93 VAL A C 1
ATOM 713 O O . VAL A 1 93 ? 10.929 -38.628 4.271 1.00 71.88 93 VAL A O 1
ATOM 716 N N . ARG A 1 94 ? 11.446 -40.791 4.603 1.00 76.19 94 ARG A N 1
ATOM 717 C CA . ARG A 1 94 ? 11.319 -41.180 3.190 1.00 76.19 94 ARG A CA 1
ATOM 718 C C . ARG A 1 94 ? 9.846 -41.155 2.779 1.00 76.19 94 ARG A C 1
ATOM 720 O O . ARG A 1 94 ? 8.998 -41.652 3.514 1.00 76.19 94 ARG A O 1
ATOM 727 N N . GLU A 1 95 ? 9.560 -40.603 1.603 1.00 71.19 95 GLU A N 1
ATOM 728 C CA . GLU A 1 95 ? 8.213 -40.603 1.029 1.00 71.19 95 GLU A CA 1
ATOM 729 C C . GLU A 1 95 ? 7.911 -42.000 0.475 1.00 71.19 95 GLU A C 1
ATOM 731 O O . GLU A 1 95 ? 8.269 -42.328 -0.654 1.00 71.19 95 GLU A O 1
ATOM 736 N N . ILE A 1 96 ? 7.322 -42.854 1.311 1.00 77.44 96 ILE A N 1
ATOM 737 C CA . ILE A 1 96 ? 6.859 -44.181 0.902 1.00 77.44 96 ILE A CA 1
ATOM 738 C C . ILE A 1 96 ? 5.412 -44.029 0.405 1.00 77.44 96 ILE A C 1
ATOM 740 O O . ILE A 1 96 ? 4.571 -43.535 1.169 1.00 77.44 96 ILE A O 1
ATOM 744 N N . PRO A 1 97 ? 5.100 -44.415 -0.848 1.00 69.31 97 PRO A N 1
ATOM 745 C CA . PRO A 1 97 ? 3.738 -44.337 -1.370 1.00 69.31 97 PRO A CA 1
ATOM 746 C C . PRO A 1 97 ? 2.792 -45.166 -0.488 1.00 69.31 97 PRO A C 1
ATOM 748 O O . PRO A 1 97 ? 3.088 -46.310 -0.159 1.00 69.31 97 PRO A O 1
ATOM 751 N N . GLY A 1 98 ? 1.682 -44.561 -0.056 1.00 69.56 98 GLY A N 1
ATOM 752 C CA . GLY A 1 98 ? 0.691 -45.174 0.840 1.00 69.56 98 GLY A CA 1
ATOM 753 C C . GLY A 1 98 ? 0.917 -44.953 2.343 1.00 69.56 98 GLY A C 1
ATOM 754 O O . GLY A 1 98 ? -0.039 -45.052 3.102 1.00 69.56 98 GLY A O 1
ATOM 755 N N . LEU A 1 99 ? 2.126 -44.581 2.791 1.00 66.38 99 LEU A N 1
ATOM 756 C CA . LEU A 1 99 ? 2.408 -44.349 4.222 1.00 66.38 99 LEU A CA 1
ATOM 757 C C . LEU A 1 99 ? 2.144 -42.900 4.664 1.00 66.38 99 LEU A C 1
ATOM 759 O O . LEU A 1 99 ? 1.901 -42.628 5.837 1.00 66.38 99 LEU A O 1
ATOM 763 N N . LEU A 1 100 ? 2.209 -41.951 3.726 1.00 65.75 100 LEU A N 1
ATOM 764 C CA . LEU A 1 100 ? 1.966 -40.538 4.016 1.00 65.75 100 LEU A CA 1
ATOM 765 C C . LEU A 1 100 ? 0.478 -40.200 4.108 1.00 65.75 100 LEU A C 1
ATOM 767 O O . LEU A 1 100 ? 0.159 -39.195 4.739 1.00 65.75 100 LEU A O 1
ATOM 771 N N . ASP A 1 101 ? -0.409 -41.015 3.533 1.00 63.06 101 ASP A N 1
ATOM 772 C CA . ASP A 1 101 ? -1.858 -40.808 3.540 1.00 63.06 101 ASP A CA 1
ATOM 773 C C . ASP A 1 101 ? -2.393 -40.794 4.984 1.00 63.06 101 ASP A C 1
ATOM 775 O O . ASP A 1 101 ? -2.374 -41.803 5.678 1.00 63.06 101 ASP A O 1
ATOM 779 N N . GLY A 1 102 ? -2.846 -39.628 5.460 1.00 61.91 102 GLY A N 1
ATOM 780 C CA . GLY A 1 102 ? -3.339 -39.439 6.835 1.00 61.91 102 GLY A CA 1
ATOM 781 C C . GLY A 1 102 ? -2.333 -38.812 7.811 1.00 61.91 102 GLY A C 1
ATOM 782 O O . GLY A 1 102 ? -2.692 -38.496 8.944 1.00 61.91 102 GLY A O 1
ATOM 783 N N . THR A 1 103 ? -1.092 -38.554 7.385 1.00 68.00 103 THR A N 1
ATOM 784 C CA . THR A 1 103 ? -0.108 -37.809 8.190 1.00 68.00 103 THR A CA 1
ATOM 785 C C . THR A 1 103 ? -0.199 -36.297 7.954 1.00 68.00 103 THR A C 1
ATOM 787 O O . THR A 1 103 ? -0.682 -35.833 6.925 1.00 68.00 103 THR A O 1
ATOM 790 N N . LYS A 1 104 ? 0.365 -35.487 8.862 1.00 63.41 104 LYS A N 1
ATOM 791 C CA . LYS A 1 104 ? 0.510 -34.024 8.675 1.00 63.41 104 LYS A CA 1
ATOM 792 C C . LYS A 1 104 ? 1.363 -33.615 7.459 1.00 63.41 104 LYS A C 1
ATOM 794 O O . LYS A 1 104 ? 1.398 -32.436 7.121 1.00 63.41 104 LYS A O 1
ATOM 799 N N . TYR A 1 105 ? 2.073 -34.567 6.851 1.00 61.38 105 TYR A N 1
ATOM 800 C CA . TYR A 1 105 ? 2.897 -34.374 5.657 1.00 61.38 105 TYR A CA 1
ATOM 801 C C . TYR A 1 105 ? 2.234 -34.935 4.390 1.00 61.38 105 TYR A C 1
ATOM 803 O O . TYR A 1 105 ? 2.788 -34.781 3.302 1.00 61.38 105 TYR A O 1
ATOM 811 N N . ALA A 1 106 ? 1.053 -35.557 4.507 1.00 66.69 106 ALA A N 1
ATOM 812 C CA . ALA A 1 106 ? 0.249 -35.929 3.354 1.00 66.69 106 ALA A CA 1
ATOM 813 C C . ALA A 1 106 ? -0.148 -34.657 2.604 1.00 66.69 106 ALA A C 1
ATOM 815 O O . ALA A 1 106 ? -0.783 -33.765 3.175 1.00 66.69 106 ALA A O 1
ATOM 816 N N . LYS A 1 107 ? 0.161 -34.583 1.308 1.00 65.94 107 LYS A N 1
ATOM 817 C CA . LYS A 1 107 ? -0.580 -33.675 0.430 1.00 65.94 107 LYS A CA 1
ATOM 818 C C . LYS A 1 107 ? -2.026 -34.169 0.451 1.00 65.94 107 LYS A C 1
ATOM 820 O O . LYS A 1 107 ? -2.282 -35.323 0.116 1.00 65.94 107 LYS A O 1
ATOM 825 N N . THR A 1 108 ? -2.951 -33.350 0.942 1.00 66.31 108 THR A N 1
ATOM 826 C CA . THR A 1 108 ? -4.352 -33.750 1.120 1.00 66.31 108 THR A CA 1
ATOM 827 C C . THR A 1 108 ? -4.911 -34.246 -0.211 1.00 66.31 108 THR A C 1
ATOM 829 O O . THR A 1 108 ? -4.854 -33.520 -1.195 1.00 66.31 108 THR A O 1
ATOM 832 N N . LYS A 1 109 ? -5.468 -35.464 -0.276 1.00 63.91 109 LYS A N 1
ATOM 833 C CA . LYS A 1 109 ? -6.096 -35.988 -1.513 1.00 63.91 109 LYS A CA 1
ATOM 834 C C . LYS A 1 109 ? -7.180 -35.044 -2.053 1.00 63.91 109 LYS A C 1
ATOM 836 O O . LYS A 1 109 ? -7.375 -34.942 -3.256 1.00 63.91 109 LYS A O 1
ATOM 841 N N . TYR A 1 110 ? -7.812 -34.291 -1.156 1.00 67.88 110 TYR A N 1
ATOM 842 C CA . TYR A 1 110 ? -8.691 -33.175 -1.477 1.00 67.88 110 TYR A CA 1
ATOM 843 C C . TYR A 1 110 ? -7.852 -31.912 -1.703 1.00 67.88 110 TYR A C 1
ATOM 845 O O . TYR A 1 110 ? -7.462 -31.230 -0.752 1.00 67.88 110 TYR A O 1
ATOM 853 N N . HIS A 1 111 ? -7.530 -31.630 -2.963 1.00 72.88 111 HIS A N 1
ATOM 854 C CA . HIS A 1 111 ? -7.093 -30.299 -3.377 1.00 72.88 111 HIS A CA 1
ATOM 855 C C . HIS A 1 111 ? -8.359 -29.497 -3.679 1.00 72.88 111 HIS A C 1
ATOM 857 O O . HIS A 1 111 ? -9.161 -29.896 -4.520 1.00 72.88 111 HIS A O 1
ATOM 863 N N . ASP A 1 112 ? -8.581 -28.396 -2.961 1.00 82.88 112 ASP A N 1
ATOM 864 C CA . ASP A 1 112 ? -9.634 -27.456 -3.343 1.00 82.88 112 ASP A CA 1
ATOM 865 C C . ASP A 1 112 ? -9.280 -26.922 -4.732 1.00 82.88 112 ASP A C 1
ATOM 867 O O . ASP A 1 112 ? -8.255 -26.264 -4.902 1.00 82.88 112 ASP A O 1
ATOM 871 N N . ILE A 1 113 ? -10.126 -27.238 -5.713 1.00 83.69 113 ILE A N 1
ATOM 872 C CA . ILE A 1 113 ? -9.953 -26.908 -7.133 1.00 83.69 113 ILE A CA 1
ATOM 873 C C . ILE A 1 113 ? -9.668 -25.409 -7.304 1.00 83.69 113 ILE A C 1
ATOM 875 O O . ILE A 1 113 ? -8.869 -25.014 -8.147 1.00 83.69 113 ILE A O 1
ATOM 879 N N . ARG A 1 114 ? -10.247 -24.557 -6.443 1.00 81.56 114 ARG A N 1
ATOM 880 C CA . ARG A 1 114 ? -10.040 -23.099 -6.473 1.00 81.56 114 ARG A CA 1
ATOM 881 C C . ARG A 1 114 ? -8.598 -22.687 -6.189 1.00 81.5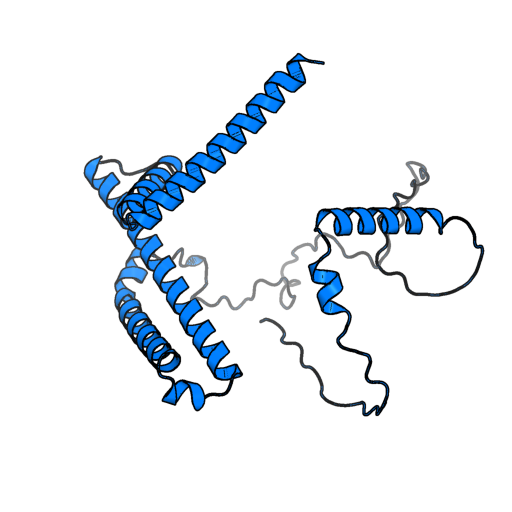6 114 ARG A C 1
ATOM 883 O O . ARG A 1 114 ? -8.192 -21.590 -6.563 1.00 81.56 114 ARG A O 1
ATOM 890 N N . PHE A 1 115 ? -7.854 -23.531 -5.485 1.00 80.88 115 PHE A N 1
ATOM 891 C CA . PHE A 1 115 ? -6.471 -23.298 -5.088 1.00 80.88 115 PHE A CA 1
ATOM 892 C C . PHE A 1 115 ? -5.516 -24.317 -5.708 1.00 80.88 115 PHE A C 1
ATOM 894 O O . PHE A 1 115 ? -4.343 -24.352 -5.331 1.00 80.88 115 PHE A O 1
ATOM 901 N N . ASP A 1 116 ? -5.993 -25.135 -6.648 1.00 84.12 116 ASP A N 1
ATOM 902 C CA . ASP A 1 116 ? -5.134 -26.073 -7.343 1.00 84.12 116 ASP A CA 1
ATOM 903 C C . ASP A 1 116 ? -4.193 -25.316 -8.291 1.00 84.12 116 ASP A C 1
ATOM 905 O O . ASP A 1 116 ? -4.586 -24.476 -9.104 1.00 84.12 116 ASP A O 1
ATOM 909 N N . SER A 1 117 ? -2.906 -25.623 -8.160 1.00 82.38 117 SER A N 1
ATOM 910 C CA . SER A 1 117 ? -1.828 -25.006 -8.925 1.00 82.38 117 SER A CA 1
ATOM 911 C C . SER A 1 117 ? -1.900 -25.308 -10.422 1.00 82.38 117 SER A C 1
ATOM 913 O O . SER A 1 117 ? -1.325 -24.555 -11.212 1.00 82.38 117 SER A O 1
ATOM 915 N N . ALA A 1 118 ? -2.632 -26.360 -10.812 1.00 84.25 118 ALA A N 1
ATOM 916 C CA . ALA A 1 118 ? -2.886 -26.706 -12.206 1.00 84.25 118 ALA A CA 1
ATOM 917 C C . ALA A 1 118 ? -3.639 -25.599 -12.968 1.00 84.25 118 ALA A C 1
ATOM 919 O O . ALA A 1 118 ? -3.386 -25.403 -14.155 1.00 84.25 118 ALA A O 1
ATOM 920 N N . PHE A 1 119 ? -4.494 -24.815 -12.295 1.00 83.00 119 PHE A N 1
ATOM 921 C CA . PHE A 1 119 ? -5.232 -23.705 -12.921 1.00 83.00 119 PHE A CA 1
ATOM 922 C C . PHE A 1 119 ? -4.383 -22.440 -13.137 1.00 83.00 119 PHE A C 1
ATOM 924 O O . PHE A 1 119 ? -4.853 -21.461 -13.717 1.00 83.00 119 PHE A O 1
ATOM 931 N N . GLY A 1 120 ? -3.114 -22.450 -12.717 1.00 85.06 120 GLY A N 1
ATOM 932 C CA . GLY A 1 120 ? -2.173 -21.362 -12.961 1.00 85.06 120 GLY A CA 1
ATOM 933 C C . GLY A 1 120 ? -2.360 -20.145 -12.050 1.00 85.06 120 GLY A C 1
ATOM 934 O O . GLY A 1 120 ? -3.003 -20.186 -11.002 1.00 85.06 120 GLY A O 1
ATOM 935 N N . LYS A 1 121 ? -1.707 -19.035 -12.416 1.00 86.81 121 LYS A N 1
ATOM 936 C CA . LYS A 1 121 ? -1.743 -17.785 -11.642 1.00 86.81 121 LYS A CA 1
ATOM 937 C C . LYS A 1 121 ? -2.881 -16.899 -12.124 1.00 86.81 121 LYS A C 1
ATOM 939 O O . LYS A 1 121 ? -3.087 -16.738 -13.320 1.00 86.81 121 LYS A O 1
ATOM 944 N N . VAL A 1 122 ? -3.548 -16.252 -11.177 1.00 88.25 122 VAL A N 1
ATOM 945 C CA . VAL A 1 122 ? -4.648 -15.333 -11.463 1.00 88.25 122 VAL A CA 1
ATOM 946 C C . VAL A 1 122 ? -4.149 -14.093 -12.214 1.00 88.25 122 VAL A C 1
ATOM 948 O O . VAL A 1 122 ? -3.179 -13.449 -11.803 1.00 88.25 122 VAL A O 1
ATOM 951 N N . ASN A 1 123 ? -4.863 -13.713 -13.276 1.00 91.00 123 ASN A N 1
ATOM 952 C CA . ASN A 1 123 ? -4.654 -12.457 -13.993 1.00 91.00 123 ASN A CA 1
ATOM 953 C C . ASN A 1 123 ? -5.046 -11.265 -13.107 1.00 91.00 123 ASN A C 1
ATOM 955 O O . ASN A 1 123 ? -6.197 -10.826 -13.071 1.00 91.00 123 ASN A O 1
ATOM 959 N N . GLU A 1 124 ? -4.072 -10.703 -12.386 1.00 90.56 124 GLU A N 1
ATOM 960 C CA . GLU A 1 124 ? -4.316 -9.610 -11.434 1.00 90.56 124 GLU A CA 1
ATOM 961 C C . GLU A 1 124 ? -4.961 -8.367 -12.074 1.00 90.56 124 GLU A C 1
ATOM 963 O O . GLU A 1 124 ? -5.650 -7.608 -11.391 1.00 90.56 124 GLU A O 1
ATOM 968 N N . SER A 1 125 ? -4.719 -8.122 -13.365 1.00 91.69 125 SER A N 1
ATOM 969 C CA . SER A 1 125 ? -5.290 -6.999 -14.116 1.00 91.69 125 SER A CA 1
ATOM 970 C C . SER A 1 125 ? -6.788 -7.160 -14.359 1.00 91.69 125 SER A C 1
ATOM 972 O O . SER A 1 125 ? -7.528 -6.189 -14.220 1.00 91.69 125 SER A O 1
ATOM 974 N N . GLU A 1 126 ? -7.234 -8.363 -14.710 1.00 94.00 126 GLU A N 1
ATOM 975 C CA . GLU A 1 126 ? -8.645 -8.677 -14.955 1.00 94.00 126 GLU A CA 1
ATOM 976 C C . GLU A 1 126 ? -9.427 -8.648 -13.649 1.00 94.00 126 GLU A C 1
ATOM 978 O O . GLU A 1 126 ? -10.427 -7.943 -13.547 1.00 94.00 126 GLU A O 1
ATOM 983 N N . VAL A 1 127 ? -8.896 -9.283 -12.601 1.00 94.19 127 VAL A N 1
ATOM 984 C CA . VAL A 1 127 ? -9.475 -9.213 -11.253 1.00 94.19 127 VAL A CA 1
ATOM 985 C C . VAL A 1 127 ? -9.594 -7.768 -10.785 1.00 94.19 127 VAL A C 1
ATOM 987 O O . VAL A 1 127 ? -10.632 -7.366 -10.262 1.00 94.19 127 VAL A O 1
ATOM 990 N N . ARG A 1 128 ? -8.564 -6.943 -11.009 1.00 94.62 128 ARG A N 1
ATOM 991 C CA . ARG A 1 128 ? -8.617 -5.531 -10.619 1.00 94.62 128 ARG A CA 1
ATOM 992 C C . ARG A 1 128 ? -9.732 -4.768 -11.336 1.00 94.62 128 ARG A C 1
ATOM 994 O O . ARG A 1 128 ? -10.328 -3.895 -10.714 1.00 94.62 128 ARG A O 1
ATOM 1001 N N . ARG A 1 129 ? -10.006 -5.082 -12.607 1.00 94.81 129 ARG A N 1
ATOM 1002 C CA . ARG A 1 129 ? -11.095 -4.470 -13.387 1.00 94.81 129 ARG A CA 1
ATOM 1003 C C . ARG A 1 129 ? -12.460 -4.946 -12.896 1.00 94.81 129 ARG A C 1
ATOM 1005 O O . ARG A 1 129 ? -13.293 -4.108 -12.568 1.00 94.81 129 ARG A O 1
ATOM 1012 N N . ASN A 1 130 ? -12.647 -6.259 -12.771 1.00 96.81 130 ASN A N 1
ATOM 1013 C CA . ASN A 1 130 ? -13.926 -6.868 -12.393 1.00 96.81 130 ASN A CA 1
ATOM 1014 C C . ASN A 1 130 ? -14.371 -6.440 -10.990 1.00 96.81 130 ASN A C 1
ATOM 1016 O O . ASN A 1 130 ? -15.547 -6.189 -10.761 1.00 96.81 130 ASN A O 1
ATOM 1020 N N . TYR A 1 131 ? -13.423 -6.294 -10.063 1.00 96.19 131 TYR A N 1
ATOM 1021 C CA . TYR A 1 131 ? -13.695 -5.926 -8.672 1.00 96.19 131 TYR A CA 1
ATOM 1022 C C . TYR A 1 131 ? -13.339 -4.472 -8.342 1.00 96.19 131 TYR A C 1
ATOM 1024 O O . TYR A 1 131 ? -13.121 -4.138 -7.174 1.00 96.19 131 TYR A O 1
ATOM 1032 N N . LYS A 1 132 ? -13.264 -3.588 -9.347 1.00 95.50 132 LYS A N 1
ATOM 1033 C CA . LYS A 1 132 ? -12.959 -2.164 -9.134 1.00 95.50 132 LYS A CA 1
ATOM 1034 C C . LYS A 1 132 ? -14.011 -1.478 -8.257 1.00 95.50 132 LYS A C 1
ATOM 1036 O O . LYS A 1 132 ? -13.654 -0.660 -7.415 1.00 95.50 132 LYS A O 1
ATOM 1041 N N . PHE A 1 133 ? -15.275 -1.878 -8.398 1.00 96.38 133 PHE A N 1
ATOM 1042 C CA . PHE A 1 133 ? -16.396 -1.333 -7.629 1.00 96.38 133 PHE A CA 1
ATOM 1043 C C . PHE A 1 133 ? -16.196 -1.461 -6.112 1.00 96.38 133 PHE A C 1
ATOM 1045 O O . PHE A 1 133 ? -16.599 -0.573 -5.371 1.00 96.38 133 PHE A O 1
ATOM 1052 N N . LEU A 1 134 ? -15.508 -2.508 -5.628 1.00 96.81 134 LEU A N 1
ATOM 1053 C CA . LEU A 1 134 ? -15.265 -2.710 -4.193 1.00 96.81 134 LEU A CA 1
ATOM 1054 C C . LEU A 1 134 ? -14.499 -1.556 -3.541 1.00 96.81 134 LEU A C 1
ATOM 1056 O O . LEU A 1 134 ? -14.567 -1.392 -2.326 1.00 96.81 134 LEU A O 1
ATOM 1060 N N . ASP A 1 135 ? -13.749 -0.771 -4.309 1.00 95.69 135 ASP A N 1
ATOM 1061 C CA . ASP A 1 135 ? -13.060 0.389 -3.754 1.00 95.69 135 ASP A CA 1
ATOM 1062 C C . ASP A 1 135 ? -14.026 1.499 -3.364 1.00 95.69 135 ASP A C 1
ATOM 1064 O O . ASP A 1 135 ? -13.794 2.158 -2.356 1.00 95.69 135 ASP A O 1
ATOM 1068 N N . GLU A 1 136 ? -15.103 1.683 -4.125 1.00 96.19 136 GLU A N 1
ATOM 1069 C CA . GLU A 1 136 ? -16.148 2.658 -3.814 1.00 96.19 136 GLU A CA 1
ATOM 1070 C C . GLU A 1 136 ? -16.892 2.245 -2.543 1.00 96.19 136 GLU A C 1
ATOM 1072 O O . GLU A 1 136 ? -17.108 3.068 -1.659 1.00 96.19 136 GLU A O 1
ATOM 1077 N N . TYR A 1 137 ? -17.199 0.951 -2.399 1.00 97.25 137 TYR A N 1
ATOM 1078 C CA . TYR A 1 137 ? -17.804 0.411 -1.177 1.00 97.25 137 TYR A CA 1
ATOM 1079 C C . TYR A 1 137 ? -16.903 0.619 0.042 1.00 97.25 137 TYR A C 1
ATOM 1081 O O . TYR A 1 137 ? -17.352 1.155 1.050 1.00 97.25 137 TYR A O 1
ATOM 1089 N N . ARG A 1 138 ? -15.613 0.275 -0.064 1.00 96.56 138 ARG A N 1
ATOM 1090 C CA . ARG A 1 138 ? -14.644 0.475 1.028 1.00 96.56 138 ARG A CA 1
ATOM 1091 C C . ARG A 1 138 ? -14.454 1.946 1.387 1.00 96.56 138 ARG A C 1
ATOM 1093 O O . ARG A 1 138 ? -14.190 2.253 2.543 1.00 96.56 138 ARG A O 1
ATOM 1100 N N . GLN A 1 139 ? -14.524 2.851 0.410 1.00 97.19 139 GLN A N 1
ATOM 1101 C CA . GLN A 1 139 ? -14.438 4.291 0.666 1.00 97.19 139 GLN A CA 1
ATOM 1102 C C . GLN A 1 139 ? -15.656 4.779 1.449 1.00 97.19 139 GLN A C 1
ATOM 1104 O O . GLN A 1 139 ? -15.472 5.426 2.475 1.00 97.19 139 GLN A O 1
ATOM 1109 N N . LYS A 1 140 ? -16.867 4.390 1.033 1.00 97.75 140 LYS A N 1
ATOM 1110 C CA . LYS A 1 140 ? -18.109 4.714 1.751 1.00 97.75 140 LYS A CA 1
ATOM 1111 C C . LYS A 1 140 ? -18.116 4.150 3.173 1.00 97.75 140 LYS A C 1
ATOM 1113 O O . LYS A 1 140 ? -18.448 4.866 4.108 1.00 97.75 140 LYS A O 1
ATOM 1118 N N . GLU A 1 141 ? -17.699 2.897 3.350 1.00 96.50 141 GLU A N 1
ATOM 1119 C CA . GLU A 1 141 ? -17.569 2.263 4.669 1.00 96.50 141 GLU A CA 1
ATOM 1120 C C . GLU A 1 141 ? -16.585 3.034 5.561 1.00 96.50 141 GLU A C 1
ATOM 1122 O O . GLU A 1 141 ? -16.888 3.367 6.703 1.00 96.50 141 GLU A O 1
ATOM 1127 N N . LEU A 1 142 ? -15.418 3.392 5.025 1.00 97.44 142 LEU A N 1
ATOM 1128 C CA . LEU A 1 142 ? -14.415 4.165 5.752 1.00 97.44 142 LEU A CA 1
ATOM 1129 C C . LEU A 1 142 ? -14.916 5.567 6.124 1.00 97.44 142 LEU A C 1
ATOM 1131 O O . LEU A 1 142 ? -14.589 6.053 7.206 1.00 97.44 142 LEU A O 1
ATOM 1135 N N . GLU A 1 143 ? -15.696 6.216 5.261 1.00 97.56 143 GLU A N 1
ATOM 1136 C CA . GLU A 1 143 ? -16.336 7.501 5.558 1.00 97.56 143 GLU A CA 1
ATOM 1137 C C . GLU A 1 143 ? -17.360 7.372 6.689 1.00 97.56 143 GLU A C 1
ATOM 1139 O O . GLU A 1 143 ? -17.322 8.178 7.616 1.00 97.56 143 GLU A O 1
ATOM 1144 N N . GLN A 1 144 ? -18.196 6.330 6.666 1.00 96.50 144 GLN A N 1
ATOM 1145 C CA . GLN A 1 144 ? -19.171 6.038 7.723 1.00 96.50 144 GLN A CA 1
ATOM 1146 C C . GLN A 1 144 ? -18.494 5.747 9.067 1.00 96.50 144 GLN A C 1
ATOM 1148 O O . GLN A 1 144 ? -18.858 6.318 10.093 1.00 96.50 144 GLN A O 1
ATOM 1153 N N . VAL A 1 145 ? -17.463 4.898 9.085 1.00 96.44 145 VAL A N 1
ATOM 1154 C CA . VAL A 1 145 ? -16.718 4.604 10.320 1.00 96.44 145 VAL A CA 1
ATOM 1155 C C . VAL A 1 145 ? -16.036 5.871 10.850 1.00 96.44 145 VAL A C 1
ATOM 1157 O O . VAL A 1 145 ? -16.044 6.133 12.052 1.00 96.44 145 VAL A O 1
ATOM 1160 N N . GLN A 1 146 ? -15.481 6.709 9.968 1.00 96.44 146 GLN A N 1
ATOM 1161 C CA . GLN A 1 146 ? -14.862 7.969 10.379 1.00 96.44 146 GLN A CA 1
ATOM 1162 C C . GLN A 1 146 ? -15.865 9.012 10.865 1.00 96.44 146 GLN A C 1
ATOM 1164 O O . GLN A 1 146 ? -15.508 9.783 11.755 1.00 96.44 146 GLN A O 1
ATOM 1169 N N . SER A 1 147 ? -17.072 9.087 10.298 1.00 96.25 147 SER A N 1
ATOM 1170 C CA . SER A 1 147 ? -18.106 9.993 10.805 1.00 96.25 147 SER A CA 1
ATOM 1171 C C . SER A 1 147 ? -18.535 9.574 12.206 1.00 96.25 147 SER A C 1
ATOM 1173 O O . SER A 1 147 ? -18.516 10.404 13.108 1.00 96.25 147 SER A O 1
ATOM 1175 N N . LEU A 1 148 ? -18.762 8.274 12.430 1.00 94.88 148 LEU A N 1
ATOM 1176 C CA . LEU A 1 148 ? -19.081 7.739 13.758 1.00 94.88 148 LEU A CA 1
ATOM 1177 C C . LEU A 1 148 ? -17.994 8.055 14.795 1.00 94.88 148 LEU A C 1
ATOM 1179 O O . LEU A 1 148 ? -18.310 8.435 15.920 1.00 94.88 148 LEU A O 1
ATOM 1183 N N . LEU A 1 149 ? -16.716 7.946 14.415 1.00 94.19 149 LEU A N 1
ATOM 1184 C CA . LEU A 1 149 ? -15.596 8.232 15.315 1.00 94.19 149 LEU A CA 1
ATOM 1185 C C . LEU A 1 149 ? -15.425 9.736 15.606 1.00 94.19 149 LEU A C 1
ATOM 1187 O O . LEU A 1 149 ? -14.917 10.109 16.665 1.00 94.19 149 LEU A O 1
ATOM 1191 N N . LYS A 1 150 ? -15.822 10.606 14.668 1.00 95.06 150 LYS A N 1
ATOM 1192 C CA . LYS A 1 150 ? -15.760 12.070 14.819 1.00 95.06 150 LYS A CA 1
ATOM 1193 C C . LYS A 1 150 ? -16.936 12.626 15.613 1.00 95.06 150 LYS A C 1
ATOM 1195 O O . LYS A 1 150 ? -16.745 13.598 16.339 1.00 95.06 150 LYS A O 1
ATOM 1200 N N . ASP A 1 151 ? -18.119 12.035 15.475 1.00 95.44 151 ASP A N 1
ATOM 1201 C CA . ASP A 1 151 ? -19.339 12.516 16.113 1.00 95.44 151 ASP A CA 1
ATOM 1202 C C . ASP A 1 151 ? -19.315 12.218 17.622 1.00 95.44 151 ASP A C 1
ATOM 1204 O O . ASP A 1 151 ? -19.501 11.067 18.029 1.00 95.44 151 ASP A O 1
ATOM 1208 N N . PRO A 1 152 ? -19.163 13.233 18.500 1.00 91.50 152 PRO A N 1
ATOM 1209 C CA . PRO A 1 152 ? -18.997 13.001 19.937 1.00 91.50 152 PRO A CA 1
ATOM 1210 C C . PRO A 1 152 ? -20.234 12.337 20.557 1.00 91.50 152 PRO A C 1
ATOM 1212 O O . PRO A 1 152 ? -20.122 11.535 21.477 1.00 91.50 152 PRO A O 1
ATOM 1215 N N . LYS A 1 153 ? -21.425 12.609 20.008 1.00 93.31 153 LYS A N 1
ATOM 1216 C CA . LYS A 1 153 ? -22.697 12.028 20.464 1.00 93.31 153 LYS A CA 1
ATOM 1217 C C . LYS A 1 153 ? -22.799 10.525 20.217 1.00 93.31 153 LYS A C 1
ATOM 1219 O O . LYS A 1 153 ? -23.466 9.845 20.985 1.00 93.31 153 LYS A O 1
ATOM 1224 N N . GLN A 1 154 ? -22.215 10.029 19.127 1.00 89.12 154 GLN A N 1
ATOM 1225 C CA . GLN A 1 154 ? -22.203 8.598 18.810 1.00 89.12 154 GLN A CA 1
ATOM 1226 C C . GLN A 1 154 ? -21.040 7.921 19.527 1.00 89.12 154 GLN A C 1
ATOM 1228 O O . GLN A 1 154 ? -21.217 6.883 20.151 1.00 89.12 154 GLN A O 1
ATOM 1233 N N . ARG A 1 155 ? -19.878 8.581 19.538 1.00 90.94 155 ARG A N 1
ATOM 1234 C CA . ARG A 1 155 ? -18.684 8.122 20.241 1.00 90.94 155 ARG A CA 1
ATOM 1235 C C . ARG A 1 155 ? -18.924 7.876 21.733 1.00 90.94 155 ARG A C 1
ATOM 1237 O O . ARG A 1 155 ? -18.503 6.847 22.236 1.00 90.94 155 ARG A O 1
ATOM 1244 N N . ASN A 1 156 ? -19.634 8.774 22.418 1.00 92.00 156 ASN A N 1
ATOM 1245 C CA . ASN A 1 156 ? -19.904 8.651 23.857 1.00 92.00 156 ASN A CA 1
ATOM 1246 C C . ASN A 1 156 ? -20.915 7.545 24.208 1.00 92.00 156 ASN A C 1
ATOM 1248 O O . ASN A 1 156 ? -21.056 7.210 25.379 1.00 92.00 156 ASN A O 1
ATOM 1252 N N . LYS A 1 157 ? -21.644 7.005 23.223 1.00 93.69 157 LYS A N 1
ATOM 1253 C CA . LYS A 1 157 ? -22.570 5.877 23.423 1.00 93.69 157 LYS A CA 1
ATOM 1254 C C . LYS A 1 157 ? -21.876 4.522 23.310 1.00 93.69 157 LYS A C 1
ATOM 1256 O O . LYS A 1 157 ? -22.454 3.522 23.720 1.00 93.69 157 LYS A O 1
ATOM 1261 N N . LEU A 1 158 ? -20.690 4.494 22.710 1.00 91.94 158 LEU A N 1
ATOM 1262 C CA . LEU A 1 158 ? -19.927 3.281 22.457 1.00 91.94 158 LEU A CA 1
ATOM 1263 C C . LEU A 1 158 ? -18.973 3.011 23.616 1.00 91.94 158 LEU A C 1
ATOM 1265 O O . LEU A 1 158 ? -18.419 3.932 24.220 1.00 91.94 158 LEU A O 1
ATOM 1269 N N . SER A 1 159 ? -18.757 1.733 23.899 1.00 95.75 159 SER A N 1
ATOM 1270 C CA . SER A 1 159 ? -17.734 1.306 24.845 1.00 95.75 159 SER A CA 1
ATOM 1271 C C . SER A 1 159 ? -16.332 1.590 24.301 1.00 95.75 159 SER A C 1
ATOM 1273 O O . SER A 1 159 ? -16.101 1.657 23.091 1.00 95.75 159 SER A O 1
ATOM 1275 N N . GLU A 1 160 ? -15.350 1.702 25.194 1.00 94.50 160 GLU A N 1
ATOM 1276 C CA . GLU A 1 160 ? -13.962 1.939 24.791 1.00 94.50 160 GLU A CA 1
ATOM 1277 C C . GLU A 1 160 ? -13.423 0.843 23.853 1.00 94.50 160 GLU A C 1
ATOM 1279 O O . GLU A 1 160 ? -12.699 1.141 22.903 1.00 94.50 160 GLU A O 1
ATOM 1284 N N . LYS A 1 161 ? -13.837 -0.415 24.060 1.00 96.19 161 LYS A N 1
ATOM 1285 C CA . LYS A 1 161 ? -13.461 -1.545 23.197 1.00 96.19 161 LYS A CA 1
ATOM 1286 C C . LYS A 1 161 ? -13.996 -1.378 21.775 1.00 96.19 161 LYS A C 1
ATOM 1288 O O . LYS A 1 161 ? -13.238 -1.509 20.821 1.00 96.19 161 LYS A O 1
ATOM 1293 N N . GLU A 1 162 ? -15.268 -1.013 21.631 1.00 95.06 162 GLU A N 1
ATOM 1294 C CA . GLU A 1 162 ? -15.878 -0.772 20.318 1.00 95.06 162 GLU A CA 1
ATOM 1295 C C . GLU A 1 162 ? -15.202 0.394 19.589 1.00 95.06 162 GLU A C 1
ATOM 1297 O O . GLU A 1 162 ? -14.990 0.336 18.380 1.00 95.06 162 GLU A O 1
ATOM 1302 N N . LEU A 1 163 ? -14.802 1.441 20.315 1.00 95.50 163 LEU A N 1
ATOM 1303 C CA . LEU A 1 163 ? -14.056 2.556 19.732 1.00 95.50 163 LEU A CA 1
ATOM 1304 C C . LEU A 1 163 ? -12.684 2.127 19.204 1.00 95.50 163 LEU A C 1
ATOM 1306 O O . LEU A 1 163 ? -12.289 2.555 18.116 1.00 95.50 163 LEU A O 1
ATOM 1310 N N . GLN A 1 164 ? -11.967 1.281 19.946 1.00 95.94 164 GLN A N 1
ATOM 1311 C CA . GLN A 1 164 ? -10.687 0.726 19.503 1.00 95.94 164 GLN A CA 1
ATOM 1312 C C . GLN A 1 164 ? -10.860 -0.165 18.266 1.00 95.94 164 GLN A C 1
ATOM 1314 O O . GLN A 1 164 ? -10.081 -0.048 17.316 1.00 95.94 164 GLN A O 1
ATOM 1319 N N . ASP A 1 165 ? -11.907 -0.991 18.235 1.00 96.62 165 ASP A N 1
ATOM 1320 C CA . ASP A 1 165 ? -12.222 -1.849 17.092 1.00 96.62 165 ASP A CA 1
ATOM 1321 C C . ASP A 1 165 ? -12.565 -1.023 15.844 1.00 96.62 165 ASP A C 1
ATOM 1323 O O . ASP A 1 165 ? -12.032 -1.277 14.761 1.00 96.62 165 ASP A O 1
ATOM 1327 N N . LEU A 1 166 ? -13.390 0.020 15.982 1.00 96.12 166 LEU A N 1
ATOM 1328 C CA . LEU A 1 166 ? -13.731 0.920 14.876 1.00 96.12 166 LEU A CA 1
ATOM 1329 C C . LEU A 1 166 ? -12.508 1.680 14.352 1.00 96.12 166 LEU A C 1
ATOM 1331 O O . LEU A 1 166 ? -12.330 1.798 13.137 1.00 96.12 166 LEU A O 1
ATOM 1335 N N . ASP A 1 167 ? -11.631 2.161 15.234 1.00 96.19 167 ASP A N 1
ATOM 1336 C CA . ASP A 1 167 ? -10.382 2.812 14.828 1.00 96.19 167 ASP A CA 1
ATOM 1337 C C . ASP A 1 167 ? -9.436 1.826 14.120 1.00 96.19 167 ASP A C 1
ATOM 1339 O O . ASP A 1 167 ? -8.834 2.153 13.090 1.00 96.19 167 ASP A O 1
ATOM 1343 N N . TYR A 1 168 ? -9.355 0.582 14.597 1.00 97.38 168 TYR A N 1
ATOM 1344 C CA . TYR A 1 168 ? -8.605 -0.479 13.929 1.00 97.38 168 TYR A CA 1
ATOM 1345 C C . TYR A 1 168 ? -9.161 -0.782 12.529 1.00 97.38 168 TYR A C 1
ATOM 1347 O O . TYR A 1 168 ? -8.402 -0.862 11.553 1.00 97.38 168 TYR A O 1
ATOM 1355 N N . ILE A 1 169 ? -10.484 -0.893 12.393 1.00 96.31 169 ILE A N 1
ATOM 1356 C CA . ILE A 1 169 ? -11.161 -1.094 11.106 1.00 96.31 169 ILE A CA 1
ATOM 1357 C C . ILE A 1 169 ? -10.884 0.093 10.176 1.00 96.31 169 ILE A C 1
ATOM 1359 O O . ILE A 1 169 ? -10.456 -0.106 9.037 1.00 96.31 169 ILE A O 1
ATOM 1363 N N . ALA A 1 170 ? -11.012 1.333 10.651 1.00 97.25 170 ALA A N 1
ATOM 1364 C CA . ALA A 1 170 ? -10.726 2.528 9.857 1.00 97.25 170 ALA A CA 1
ATOM 1365 C C . ALA A 1 170 ? -9.264 2.572 9.378 1.00 97.25 170 ALA A C 1
ATOM 1367 O O . ALA A 1 170 ? -8.986 2.856 8.210 1.00 97.25 170 ALA A O 1
ATOM 1368 N N . LYS A 1 171 ? -8.303 2.263 10.256 1.00 97.00 171 LYS A N 1
ATOM 1369 C CA . LYS A 1 171 ? -6.871 2.236 9.918 1.00 97.00 171 LYS A CA 1
ATOM 1370 C C . LYS A 1 171 ? -6.541 1.127 8.922 1.00 97.00 171 LYS A C 1
ATOM 1372 O O . LYS A 1 171 ? -5.809 1.366 7.955 1.00 97.00 171 LYS A O 1
ATOM 1377 N N . SER A 1 172 ? -7.073 -0.074 9.133 1.00 96.69 172 SER A N 1
ATOM 1378 C CA . SER A 1 172 ? -6.806 -1.236 8.280 1.00 96.69 172 SER A CA 1
ATOM 1379 C C . SER A 1 172 ? -7.416 -1.079 6.882 1.00 96.69 172 SER A C 1
ATOM 1381 O O . SER A 1 172 ? -6.721 -1.293 5.883 1.00 96.69 172 SER A O 1
ATOM 1383 N N . THR A 1 173 ? -8.667 -0.617 6.784 1.00 96.31 173 THR A N 1
ATOM 1384 C CA . THR A 1 173 ? -9.348 -0.327 5.510 1.00 96.31 173 THR A CA 1
ATOM 1385 C C . THR A 1 173 ? -8.640 0.785 4.737 1.00 96.31 173 THR A C 1
ATOM 1387 O O . THR A 1 173 ? -8.355 0.616 3.546 1.00 96.31 173 THR A O 1
ATOM 1390 N N . LYS A 1 174 ? -8.243 1.870 5.417 1.00 97.12 174 LYS A N 1
ATOM 1391 C CA . LYS A 1 174 ? -7.461 2.966 4.824 1.00 97.12 174 LYS A CA 1
ATOM 1392 C C . LYS A 1 174 ? -6.132 2.478 4.262 1.00 97.12 174 LYS A C 1
ATOM 1394 O O . LYS A 1 174 ? -5.825 2.726 3.098 1.00 97.12 174 LYS A O 1
ATOM 1399 N N . SER A 1 175 ? -5.373 1.733 5.067 1.00 97.00 175 SER A N 1
ATOM 1400 C CA . SER A 1 175 ? -4.084 1.159 4.669 1.00 97.00 175 SER A CA 1
ATOM 1401 C C . SER A 1 175 ? -4.226 0.255 3.441 1.00 97.00 175 SER A C 1
ATOM 1403 O O . SER A 1 175 ? -3.442 0.347 2.492 1.00 97.00 175 SER A O 1
ATOM 1405 N N . ARG A 1 176 ? -5.279 -0.573 3.400 1.00 95.44 176 ARG A N 1
ATOM 1406 C CA . ARG A 1 176 ? -5.567 -1.450 2.260 1.00 95.44 176 ARG A CA 1
ATOM 1407 C C . ARG A 1 176 ? -5.883 -0.657 0.992 1.00 95.44 176 ARG A C 1
ATOM 1409 O O . ARG A 1 176 ? -5.347 -0.989 -0.066 1.00 95.44 176 ARG A O 1
ATOM 1416 N N . LEU A 1 177 ? -6.710 0.385 1.086 1.00 96.44 177 LEU A N 1
ATOM 1417 C CA . LEU A 1 177 ? -7.021 1.265 -0.045 1.00 96.44 177 LEU A CA 1
ATOM 1418 C C . LEU A 1 177 ? -5.777 2.000 -0.552 1.00 96.44 177 LEU A C 1
ATOM 1420 O O . LEU A 1 177 ? -5.538 2.037 -1.758 1.00 96.44 177 LEU A O 1
ATOM 1424 N N . ASP A 1 178 ? -4.949 2.527 0.347 1.00 95.62 178 ASP A N 1
ATOM 1425 C CA . ASP A 1 178 ? -3.712 3.217 -0.021 1.00 95.62 178 ASP A CA 1
ATOM 1426 C C . ASP A 1 178 ? -2.708 2.262 -0.682 1.00 95.62 178 ASP A C 1
ATOM 1428 O O . ASP A 1 178 ? -2.055 2.618 -1.666 1.00 95.62 178 ASP A O 1
ATOM 1432 N N . ALA A 1 179 ? -2.607 1.018 -0.206 1.00 95.62 179 ALA A N 1
ATOM 1433 C CA . ALA A 1 179 ? -1.786 -0.009 -0.840 1.00 95.62 179 ALA A CA 1
ATOM 1434 C C . ALA A 1 179 ? -2.265 -0.338 -2.265 1.00 95.62 179 ALA A C 1
ATOM 1436 O O . ALA A 1 179 ? -1.437 -0.492 -3.165 1.00 95.62 179 ALA A O 1
ATOM 1437 N N . LEU A 1 180 ? -3.582 -0.418 -2.490 1.00 94.25 180 LEU A N 1
ATOM 1438 C CA . LEU A 1 180 ? -4.155 -0.640 -3.821 1.00 94.25 180 LEU A CA 1
ATOM 1439 C C . LEU A 1 180 ? -3.888 0.541 -4.758 1.00 94.25 180 LEU A C 1
ATOM 1441 O O . LEU A 1 180 ? -3.351 0.333 -5.843 1.00 94.25 180 LEU A O 1
ATOM 1445 N N . LYS A 1 181 ? -4.144 1.774 -4.305 1.00 94.56 181 LYS A N 1
ATOM 1446 C CA . LYS A 1 181 ? -3.833 2.998 -5.063 1.00 94.56 181 LYS A CA 1
ATOM 1447 C C . LYS A 1 181 ? -2.357 3.050 -5.452 1.00 94.56 181 LYS A C 1
ATOM 1449 O O . LYS A 1 181 ? -2.023 3.325 -6.598 1.00 94.56 181 LYS A O 1
ATOM 1454 N N . ASN A 1 182 ? -1.461 2.716 -4.524 1.00 94.44 182 ASN A N 1
ATOM 1455 C CA . ASN A 1 182 ? -0.029 2.661 -4.800 1.00 94.44 182 ASN A CA 1
ATOM 1456 C C . ASN A 1 182 ? 0.335 1.611 -5.858 1.00 94.44 182 ASN A C 1
ATOM 1458 O O . ASN A 1 182 ? 1.191 1.889 -6.694 1.00 94.44 182 ASN A O 1
ATOM 1462 N N . LYS A 1 183 ? -0.295 0.430 -5.840 1.00 94.00 183 LYS A N 1
ATOM 1463 C CA . LYS A 1 183 ? -0.088 -0.610 -6.861 1.00 94.00 183 LYS A CA 1
ATOM 1464 C C . LYS A 1 183 ? -0.615 -0.186 -8.231 1.00 94.00 183 LYS A C 1
ATOM 1466 O O . LYS A 1 183 ? 0.021 -0.485 -9.240 1.00 94.00 183 LYS A O 1
ATOM 1471 N N . ASP A 1 184 ? -1.746 0.507 -8.280 1.00 94.81 184 ASP A N 1
ATOM 1472 C CA . ASP A 1 184 ? -2.315 0.990 -9.538 1.00 94.81 184 ASP A CA 1
ATOM 1473 C C . ASP A 1 184 ? -1.450 2.096 -10.148 1.00 94.81 184 ASP A C 1
ATOM 1475 O O . ASP A 1 184 ? -1.068 1.982 -11.310 1.00 94.81 184 ASP A O 1
ATOM 1479 N N . LEU A 1 185 ? -1.002 3.063 -9.338 1.00 95.38 185 LEU A N 1
ATOM 1480 C CA . LEU A 1 185 ? -0.036 4.082 -9.763 1.00 95.38 185 LEU A CA 1
ATOM 1481 C C . LEU A 1 185 ? 1.253 3.454 -10.310 1.00 95.38 185 LEU A C 1
ATOM 1483 O O . LEU A 1 185 ? 1.791 3.900 -11.320 1.00 95.38 185 LEU A O 1
ATOM 1487 N N . GLU A 1 186 ? 1.761 2.398 -9.666 1.00 94.94 186 GLU A N 1
ATOM 1488 C CA . GLU A 1 186 ? 2.929 1.669 -10.169 1.00 94.94 186 GLU A CA 1
ATOM 1489 C C . GLU A 1 186 ? 2.686 1.068 -11.557 1.00 94.94 186 GLU A C 1
ATOM 1491 O O . GLU A 1 186 ? 3.537 1.181 -12.444 1.00 94.94 186 GLU A O 1
ATOM 1496 N N . ARG A 1 187 ? 1.527 0.434 -11.756 1.00 94.38 187 ARG A N 1
ATOM 1497 C CA . ARG A 1 187 ? 1.153 -0.184 -13.032 1.00 94.38 187 ARG A CA 1
ATOM 1498 C C . ARG A 1 187 ? 0.966 0.863 -14.127 1.00 94.38 187 ARG A C 1
ATOM 1500 O O . ARG A 1 187 ? 1.464 0.650 -15.230 1.00 94.38 187 ARG A O 1
ATOM 1507 N N . GLU A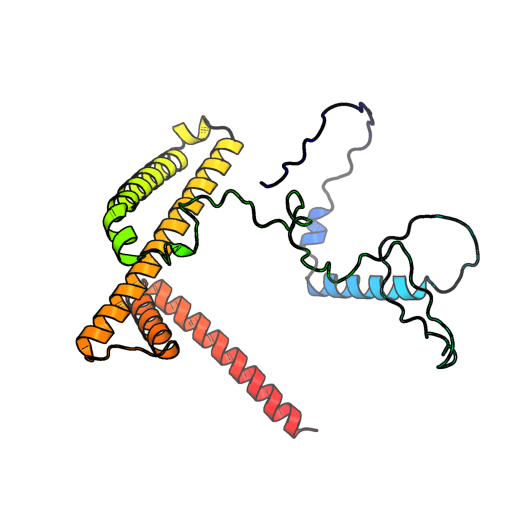 1 188 ? 0.306 1.976 -13.824 1.00 95.25 188 GLU A N 1
ATOM 1508 C CA . GLU A 1 188 ? 0.065 3.086 -14.752 1.00 95.25 188 GLU A CA 1
ATOM 1509 C C . GLU A 1 188 ? 1.373 3.730 -15.207 1.00 95.25 188 GLU A C 1
ATOM 1511 O O . GLU A 1 188 ? 1.649 3.770 -16.402 1.00 95.25 188 GLU A O 1
ATOM 1516 N N . VAL A 1 189 ? 2.253 4.100 -14.274 1.00 97.06 189 VAL A N 1
ATOM 1517 C CA . VAL A 1 189 ? 3.552 4.714 -14.594 1.00 97.06 189 VAL A CA 1
ATOM 1518 C C . VAL A 1 189 ? 4.405 3.802 -15.479 1.00 97.06 189 VAL A C 1
ATOM 1520 O O . VAL A 1 189 ? 5.053 4.258 -16.423 1.00 97.06 189 VAL A O 1
ATOM 1523 N N . ILE A 1 190 ? 4.408 2.495 -15.198 1.00 95.56 190 ILE A N 1
ATOM 1524 C CA . ILE A 1 190 ? 5.132 1.524 -16.024 1.00 95.56 190 ILE A CA 1
ATOM 1525 C C . ILE A 1 190 ? 4.475 1.400 -17.401 1.00 95.56 190 ILE A C 1
ATOM 1527 O O . ILE A 1 190 ? 5.189 1.356 -18.401 1.00 95.56 190 ILE A O 1
ATOM 1531 N N . LYS A 1 191 ? 3.142 1.337 -17.469 1.00 95.06 191 LYS A N 1
ATOM 1532 C CA . LYS A 1 191 ? 2.394 1.247 -18.728 1.00 95.06 191 LYS A CA 1
ATOM 1533 C C . LYS A 1 191 ? 2.660 2.465 -19.613 1.00 95.06 191 LYS A C 1
ATOM 1535 O O . LYS A 1 191 ? 2.976 2.294 -20.788 1.00 95.06 191 LYS A O 1
ATOM 1540 N N . ASP A 1 192 ? 2.623 3.662 -19.043 1.00 95.50 192 ASP A N 1
ATOM 1541 C CA . ASP A 1 192 ? 2.879 4.916 -19.750 1.00 95.50 192 ASP A CA 1
ATOM 1542 C C . ASP A 1 192 ? 4.322 5.001 -20.239 1.00 95.50 192 ASP A C 1
ATOM 1544 O O . ASP A 1 192 ? 4.574 5.396 -21.377 1.00 95.50 192 ASP A O 1
ATOM 1548 N N . TYR A 1 193 ? 5.285 4.577 -19.417 1.00 95.88 193 TYR A N 1
ATOM 1549 C CA . TYR A 1 193 ? 6.686 4.519 -19.825 1.00 95.88 193 TYR A CA 1
ATOM 1550 C C . TYR A 1 193 ? 6.907 3.544 -20.989 1.00 95.88 193 TYR A C 1
ATOM 1552 O O . TYR A 1 193 ? 7.596 3.883 -21.954 1.00 95.88 193 TYR A O 1
ATOM 1560 N N . LYS A 1 194 ? 6.305 2.349 -20.932 1.00 95.94 194 LYS A N 1
ATOM 1561 C CA . LYS A 1 194 ? 6.366 1.375 -22.032 1.00 95.94 194 LYS A CA 1
ATOM 1562 C C . LYS A 1 194 ? 5.743 1.939 -23.307 1.00 95.94 194 LYS A C 1
ATOM 1564 O O . LYS A 1 194 ? 6.354 1.841 -24.363 1.00 95.94 194 LYS A O 1
ATOM 1569 N N . LYS A 1 195 ? 4.584 2.601 -23.199 1.00 95.88 195 LYS A N 1
ATOM 1570 C CA . LYS A 1 195 ? 3.906 3.244 -24.336 1.00 95.88 195 LYS A CA 1
ATOM 1571 C C . LYS A 1 195 ? 4.766 4.340 -24.975 1.00 95.88 195 LYS A C 1
ATOM 1573 O O . LYS A 1 195 ? 4.845 4.406 -26.191 1.00 95.88 195 LYS A O 1
ATOM 1578 N N . LYS A 1 196 ? 5.433 5.173 -24.167 1.00 95.00 196 LYS A N 1
ATOM 1579 C CA . LYS A 1 196 ? 6.295 6.270 -24.652 1.00 95.00 196 LYS A CA 1
ATOM 1580 C C . LYS A 1 196 ? 7.594 5.788 -25.292 1.00 95.00 196 LYS A C 1
ATOM 1582 O O . LYS A 1 196 ? 8.078 6.409 -26.225 1.00 95.00 196 LYS A O 1
ATOM 1587 N N . THR A 1 197 ? 8.190 4.725 -24.757 1.00 94.06 197 THR A N 1
ATOM 1588 C CA . THR A 1 197 ? 9.500 4.235 -25.216 1.00 94.06 197 THR A CA 1
ATOM 1589 C C . THR A 1 197 ? 9.409 3.118 -26.251 1.00 94.06 197 THR A C 1
ATOM 1591 O O . THR A 1 197 ? 10.436 2.741 -26.803 1.00 94.06 197 THR A O 1
ATOM 1594 N N . GLY A 1 198 ? 8.223 2.537 -26.458 1.00 93.31 198 GLY A N 1
ATOM 1595 C CA . GLY A 1 198 ? 8.031 1.334 -27.273 1.00 93.31 198 GLY A CA 1
ATOM 1596 C C . GLY A 1 198 ? 8.656 0.068 -26.672 1.00 93.31 198 GLY A C 1
ATOM 1597 O O . GLY A 1 198 ? 8.604 -0.992 -27.283 1.00 93.31 198 GLY A O 1
ATOM 1598 N N . LYS A 1 199 ? 9.257 0.144 -25.476 1.00 92.81 199 LYS A N 1
ATOM 1599 C CA . LYS A 1 199 ? 9.943 -0.992 -24.851 1.00 92.81 199 LYS A CA 1
ATOM 1600 C C . LYS A 1 199 ? 8.942 -1.924 -24.184 1.00 92.81 199 LYS A C 1
ATOM 1602 O O . LYS A 1 199 ? 8.203 -1.521 -23.284 1.00 92.81 199 LYS A O 1
ATOM 1607 N N . GLU A 1 200 ? 9.005 -3.204 -24.524 1.00 88.62 200 GLU A N 1
ATOM 1608 C CA . GLU A 1 200 ? 8.171 -4.234 -23.898 1.00 88.62 200 GLU A CA 1
ATOM 1609 C C . GLU A 1 200 ? 8.590 -4.523 -22.449 1.00 88.62 200 GLU A C 1
ATOM 1611 O O . GLU A 1 200 ? 7.747 -4.747 -21.569 1.00 88.62 200 GLU A O 1
ATOM 1616 N N . PHE A 1 201 ? 9.892 -4.440 -22.158 1.00 92.06 201 PHE A N 1
ATOM 1617 C CA . PHE A 1 201 ? 10.472 -4.773 -20.858 1.00 92.06 201 PHE A CA 1
ATOM 1618 C C . PHE A 1 201 ? 11.214 -3.588 -20.235 1.00 92.06 201 PHE A C 1
ATOM 1620 O O . PHE A 1 201 ? 11.964 -2.865 -20.883 1.00 92.06 201 PHE A O 1
ATOM 1627 N N . VAL A 1 202 ? 11.025 -3.412 -18.924 1.00 94.56 202 VAL A N 1
ATOM 1628 C CA . VAL A 1 202 ? 11.691 -2.370 -18.127 1.00 94.56 202 VAL A CA 1
ATOM 1629 C C . VAL A 1 202 ? 12.437 -3.046 -16.985 1.00 94.56 202 VAL A C 1
ATOM 1631 O O . VAL A 1 202 ? 11.853 -3.868 -16.264 1.00 94.56 202 VAL A O 1
ATOM 1634 N N . LYS A 1 203 ? 13.715 -2.694 -16.796 1.00 96.75 203 LYS A N 1
ATOM 1635 C CA . LYS A 1 203 ? 14.538 -3.223 -15.700 1.00 96.75 203 LYS A CA 1
ATOM 1636 C C . LYS A 1 203 ? 13.906 -2.887 -14.348 1.00 96.75 203 LYS A C 1
ATOM 1638 O O . LYS A 1 203 ? 13.273 -1.846 -14.172 1.00 96.75 203 LYS A O 1
ATOM 1643 N N . ARG A 1 204 ? 14.105 -3.756 -13.350 1.00 95.69 204 ARG A N 1
ATOM 1644 C CA . ARG A 1 204 ? 13.563 -3.555 -11.990 1.00 95.69 204 ARG A CA 1
ATOM 1645 C C . ARG A 1 204 ? 14.066 -2.256 -11.348 1.00 95.69 204 ARG A C 1
ATOM 1647 O O . ARG A 1 204 ? 13.291 -1.583 -10.673 1.00 95.69 204 ARG A O 1
ATOM 1654 N N . SER A 1 205 ? 15.330 -1.893 -11.579 1.00 96.56 205 SER A N 1
ATOM 1655 C CA . SER A 1 205 ? 15.917 -0.624 -11.126 1.00 96.56 205 SER A CA 1
ATOM 1656 C C . SER A 1 205 ? 15.162 0.581 -11.679 1.00 96.56 205 SER A C 1
ATOM 1658 O O . SER A 1 205 ? 14.864 1.519 -10.944 1.00 96.56 205 SER A O 1
ATOM 1660 N N . ASP A 1 206 ? 14.818 0.529 -12.960 1.00 95.44 206 ASP A N 1
ATOM 1661 C CA . ASP A 1 206 ? 14.246 1.663 -13.673 1.00 95.44 206 ASP A CA 1
ATOM 1662 C C . ASP A 1 206 ? 12.763 1.798 -13.344 1.00 95.44 206 ASP A C 1
ATOM 1664 O O . ASP A 1 206 ? 12.315 2.900 -13.044 1.00 95.44 206 ASP A O 1
ATOM 1668 N N . LYS A 1 207 ? 12.035 0.677 -13.214 1.00 95.62 207 LYS A N 1
ATOM 1669 C CA . LYS A 1 207 ? 10.677 0.659 -12.639 1.00 95.62 207 LYS A CA 1
ATOM 1670 C C . LYS A 1 207 ? 10.632 1.369 -11.285 1.00 95.62 207 LYS A C 1
ATOM 1672 O O . LYS A 1 207 ? 9.805 2.250 -11.081 1.00 95.62 207 LYS A O 1
ATOM 1677 N N . ARG A 1 208 ? 11.551 1.030 -10.370 1.00 96.44 208 ARG A N 1
ATOM 1678 C CA . ARG A 1 208 ? 11.624 1.661 -9.040 1.00 96.44 208 ARG A CA 1
ATOM 1679 C C . ARG A 1 208 ? 11.871 3.168 -9.130 1.00 96.44 208 ARG A C 1
ATOM 1681 O O . ARG A 1 208 ? 11.207 3.919 -8.422 1.00 96.44 208 ARG A O 1
ATOM 1688 N N . LYS A 1 209 ? 12.788 3.612 -9.998 1.00 97.00 209 LYS A N 1
ATOM 1689 C CA . LYS A 1 209 ? 13.073 5.042 -10.211 1.00 97.00 209 LYS A CA 1
ATOM 1690 C C . LYS A 1 209 ? 11.848 5.781 -10.754 1.00 97.00 209 LYS A C 1
ATOM 1692 O O . LYS A 1 209 ? 11.482 6.809 -10.198 1.00 97.00 209 LYS A O 1
ATOM 1697 N N . LEU A 1 210 ? 11.193 5.235 -11.779 1.00 96.69 210 LEU A N 1
ATOM 1698 C CA . LEU A 1 210 ? 9.999 5.823 -12.396 1.00 96.69 210 LEU A CA 1
ATOM 1699 C C . LEU A 1 210 ? 8.868 5.995 -11.377 1.00 96.69 210 LEU A C 1
ATOM 1701 O O . LEU A 1 210 ? 8.330 7.088 -11.219 1.00 96.69 210 LEU A O 1
ATOM 1705 N N . VAL A 1 211 ? 8.574 4.938 -10.618 1.00 96.81 211 VAL A N 1
ATOM 1706 C CA . VAL A 1 211 ? 7.570 4.964 -9.546 1.00 96.81 211 VAL A CA 1
ATOM 1707 C C . VAL A 1 211 ? 7.936 5.986 -8.471 1.00 96.81 211 VAL A C 1
ATOM 1709 O O . VAL A 1 211 ? 7.073 6.717 -7.995 1.00 96.81 211 VAL A O 1
ATOM 1712 N N . GLN A 1 212 ? 9.210 6.064 -8.075 1.00 95.75 212 GLN A N 1
ATOM 1713 C CA . GLN A 1 212 ? 9.655 7.018 -7.061 1.00 95.75 212 GLN A CA 1
ATOM 1714 C C . GLN A 1 212 ? 9.502 8.471 -7.527 1.00 95.75 212 GLN A C 1
ATOM 1716 O O . GLN A 1 212 ? 9.084 9.313 -6.733 1.00 95.75 212 GLN A O 1
ATOM 1721 N N . VAL A 1 213 ? 9.812 8.758 -8.794 1.00 96.50 213 VAL A N 1
ATOM 1722 C CA . VAL A 1 213 ? 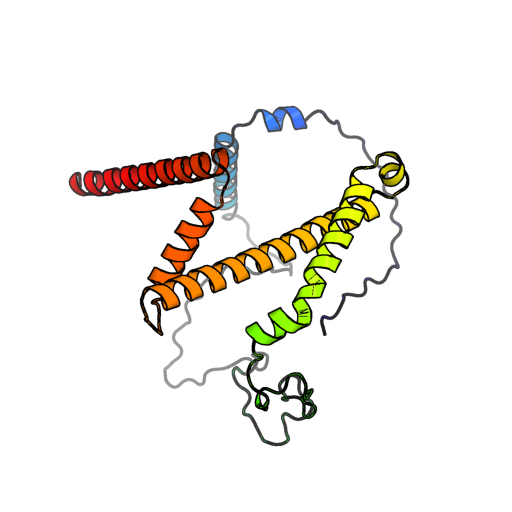9.615 10.084 -9.396 1.00 96.50 213 VAL A CA 1
ATOM 1723 C C . VAL A 1 213 ? 8.130 10.436 -9.422 1.00 96.50 213 VAL A C 1
ATOM 1725 O O . VAL A 1 213 ? 7.764 11.497 -8.925 1.00 96.50 213 VAL A O 1
ATOM 1728 N N . ALA A 1 214 ? 7.272 9.527 -9.890 1.00 96.44 214 ALA A N 1
ATOM 1729 C CA . ALA A 1 214 ? 5.826 9.745 -9.922 1.00 96.44 214 ALA A CA 1
ATOM 1730 C C . ALA A 1 214 ? 5.239 9.966 -8.517 1.00 96.44 214 ALA A C 1
ATOM 1732 O O . ALA A 1 214 ? 4.505 10.923 -8.283 1.00 96.44 214 ALA A O 1
ATOM 1733 N N . ARG A 1 215 ? 5.634 9.151 -7.527 1.00 95.06 215 ARG A N 1
ATOM 1734 C CA . ARG A 1 215 ? 5.243 9.355 -6.120 1.00 95.06 215 ARG A CA 1
ATOM 1735 C C . ARG A 1 215 ? 5.674 10.722 -5.606 1.00 95.06 215 ARG A C 1
ATOM 1737 O O . ARG A 1 215 ? 4.894 11.395 -4.942 1.00 95.06 215 ARG A O 1
ATOM 1744 N N . PHE A 1 216 ? 6.898 11.144 -5.913 1.00 96.31 216 PHE A N 1
ATOM 1745 C CA . PHE A 1 216 ? 7.402 12.451 -5.502 1.00 96.31 216 PHE A CA 1
ATOM 1746 C C . PHE A 1 216 ? 6.622 13.602 -6.146 1.00 96.31 216 PHE A C 1
ATOM 1748 O O . PHE A 1 216 ? 6.291 14.564 -5.458 1.00 96.31 216 PHE A O 1
ATOM 1755 N N . GLN A 1 217 ? 6.265 13.472 -7.423 1.00 95.00 217 GLN A N 1
ATOM 1756 C CA . GLN A 1 217 ? 5.437 14.431 -8.157 1.00 95.00 217 GLN A CA 1
ATOM 1757 C C . GLN A 1 217 ? 3.974 14.465 -7.695 1.00 95.00 217 GLN A C 1
ATOM 1759 O O . GLN A 1 217 ? 3.328 15.490 -7.879 1.00 95.00 217 GLN A O 1
ATOM 1764 N N . ASN A 1 218 ? 3.469 13.407 -7.058 1.00 93.69 218 ASN A N 1
ATOM 1765 C CA . ASN A 1 218 ? 2.106 13.358 -6.514 1.00 93.69 218 ASN A CA 1
ATOM 1766 C C . ASN A 1 218 ? 2.023 13.782 -5.033 1.00 93.69 218 ASN A C 1
ATOM 1768 O O . ASN A 1 218 ? 0.935 14.032 -4.520 1.00 93.69 218 ASN A O 1
ATOM 1772 N N . MET A 1 219 ? 3.150 13.883 -4.316 1.00 94.06 219 MET A N 1
ATOM 1773 C CA . MET A 1 219 ? 3.166 14.344 -2.918 1.00 94.06 219 MET A CA 1
ATOM 1774 C C . MET A 1 219 ? 2.845 15.841 -2.792 1.00 94.06 219 MET A C 1
ATOM 1776 O O . MET A 1 219 ? 3.080 16.617 -3.716 1.00 94.06 219 MET A O 1
ATOM 1780 N N . LYS A 1 220 ? 2.385 16.288 -1.617 1.00 96.94 220 LYS A N 1
ATOM 1781 C CA . LYS A 1 220 ? 2.187 17.724 -1.318 1.00 96.94 220 LYS A CA 1
ATOM 1782 C C . LYS A 1 220 ? 3.529 18.449 -1.121 1.00 96.94 220 LYS A C 1
ATOM 1784 O O . LYS A 1 220 ? 4.482 17.822 -0.666 1.00 96.94 220 LYS A O 1
ATOM 1789 N N . GLY A 1 221 ? 3.599 19.763 -1.370 1.00 96.44 221 GLY A N 1
ATOM 1790 C CA . GLY A 1 221 ? 4.836 20.567 -1.251 1.00 96.44 221 GLY A CA 1
ATOM 1791 C C . GLY A 1 221 ? 5.582 20.373 0.079 1.00 96.44 221 GLY A C 1
ATOM 1792 O O . GLY A 1 221 ? 6.699 19.861 0.086 1.00 96.44 221 GLY A O 1
ATOM 1793 N N . LYS A 1 222 ? 4.899 20.599 1.212 1.00 95.88 222 LYS A N 1
ATOM 1794 C CA . LYS A 1 222 ? 5.451 20.366 2.566 1.00 95.88 222 LYS A CA 1
ATOM 1795 C C . LYS A 1 222 ? 5.979 18.937 2.771 1.00 95.88 222 LYS A C 1
ATOM 1797 O O . LYS A 1 222 ? 6.979 18.712 3.448 1.00 95.88 222 LYS A O 1
ATOM 1802 N N . GLN A 1 223 ? 5.308 17.937 2.191 1.00 95.38 223 GLN A N 1
ATOM 1803 C CA . GLN A 1 223 ? 5.747 16.540 2.282 1.00 95.38 223 GLN A CA 1
ATOM 1804 C C . GLN A 1 223 ? 6.993 16.288 1.425 1.00 95.38 223 GLN A C 1
ATOM 1806 O O . GLN A 1 223 ? 7.904 15.593 1.876 1.00 95.38 223 GLN A O 1
ATOM 1811 N N . ARG A 1 224 ? 7.058 16.870 0.219 1.00 96.25 224 ARG A N 1
ATOM 1812 C CA . ARG A 1 224 ? 8.230 16.789 -0.665 1.00 96.25 224 ARG A CA 1
ATOM 1813 C C . ARG A 1 224 ? 9.462 17.388 -0.002 1.00 96.25 224 ARG A C 1
ATOM 1815 O O . ARG A 1 224 ? 10.496 16.726 0.027 1.00 96.25 224 ARG A O 1
ATOM 1822 N N . GLU A 1 225 ? 9.336 18.578 0.576 1.00 96.31 225 GLU A N 1
ATOM 1823 C CA . GLU A 1 225 ? 10.411 19.252 1.312 1.00 96.31 225 GLU A CA 1
ATOM 1824 C C . GLU A 1 225 ? 10.912 18.392 2.469 1.00 96.31 225 GLU A C 1
ATOM 1826 O O . GLU A 1 225 ? 12.099 18.080 2.524 1.00 96.31 225 GLU A O 1
ATOM 1831 N N . LYS A 1 226 ? 10.007 17.879 3.315 1.00 97.00 226 LYS A N 1
ATOM 1832 C CA . LYS A 1 226 ? 10.370 16.990 4.430 1.00 97.00 226 LYS A CA 1
ATOM 1833 C C . LYS A 1 226 ? 11.089 15.721 3.962 1.00 97.00 226 LYS A C 1
ATOM 1835 O O . LYS A 1 226 ? 12.003 15.228 4.621 1.00 97.00 226 LYS A O 1
ATOM 1840 N N . VAL A 1 227 ? 10.685 15.148 2.826 1.00 96.31 227 VAL A N 1
ATOM 1841 C CA . VAL A 1 227 ? 11.357 13.976 2.239 1.00 96.31 227 VAL A CA 1
ATOM 1842 C C . VAL A 1 227 ? 12.747 14.338 1.708 1.00 96.31 227 VAL A C 1
ATOM 1844 O O . VAL A 1 227 ? 13.692 13.578 1.937 1.00 96.31 227 VAL A O 1
ATOM 1847 N N . LEU A 1 228 ? 12.899 15.485 1.040 1.00 96.00 228 LEU A N 1
ATOM 1848 C CA . LEU A 1 228 ? 14.197 15.977 0.574 1.00 96.00 228 LEU A CA 1
ATOM 1849 C C . LEU A 1 228 ? 15.130 16.303 1.737 1.00 96.00 228 LEU A C 1
ATOM 1851 O O . LEU A 1 228 ? 16.290 15.908 1.699 1.00 96.00 228 LEU A O 1
ATOM 1855 N N . GLU A 1 229 ? 14.630 16.947 2.784 1.00 96.81 229 GLU A N 1
ATOM 1856 C CA . GLU A 1 229 ? 15.393 17.286 3.981 1.00 96.81 229 GLU A CA 1
ATOM 1857 C C . GLU A 1 229 ? 15.899 16.026 4.693 1.00 96.81 229 GLU A C 1
ATOM 1859 O O . GLU A 1 229 ? 17.098 15.891 4.936 1.00 96.81 229 GLU A O 1
ATOM 1864 N N . ARG A 1 230 ? 15.030 15.030 4.928 1.00 96.31 230 ARG A N 1
ATOM 1865 C CA . ARG A 1 230 ? 15.453 13.724 5.467 1.00 96.31 230 ARG A CA 1
ATOM 1866 C C . ARG A 1 230 ? 16.500 13.054 4.578 1.00 96.31 230 ARG A C 1
ATOM 1868 O O . ARG A 1 230 ? 17.434 12.432 5.084 1.00 96.31 230 ARG A O 1
ATOM 1875 N N . LYS A 1 231 ? 16.364 13.167 3.252 1.00 95.62 231 LYS A N 1
ATOM 1876 C CA . LYS A 1 231 ? 17.341 12.625 2.299 1.00 95.62 231 LYS A CA 1
ATOM 1877 C C . LYS A 1 231 ? 18.674 13.377 2.362 1.00 95.62 231 LYS A C 1
ATOM 1879 O O . LYS A 1 231 ? 19.706 12.716 2.293 1.00 95.62 231 LYS A O 1
ATOM 1884 N N . ARG A 1 232 ? 18.662 14.706 2.526 1.00 97.00 232 ARG A N 1
ATOM 1885 C CA . ARG A 1 232 ? 19.855 15.545 2.739 1.00 97.00 232 ARG A CA 1
ATOM 1886 C C . ARG A 1 232 ? 20.558 15.157 4.039 1.00 97.00 232 ARG A C 1
ATOM 1888 O O . ARG A 1 232 ? 21.711 14.756 3.978 1.00 97.00 232 ARG A O 1
ATOM 1895 N N . LYS A 1 233 ? 19.840 15.115 5.167 1.00 97.31 233 LYS A N 1
ATOM 1896 C CA . LYS A 1 233 ? 20.371 14.686 6.477 1.00 97.31 233 LYS A CA 1
ATOM 1897 C C . LYS A 1 233 ? 20.976 13.279 6.431 1.00 97.31 233 LYS A C 1
ATOM 1899 O O . LYS A 1 233 ? 22.082 13.057 6.908 1.00 97.31 233 LYS A O 1
ATOM 1904 N N . ARG A 1 234 ? 20.299 12.322 5.784 1.00 96.69 234 ARG A N 1
ATOM 1905 C CA . ARG A 1 234 ? 20.814 10.948 5.638 1.00 96.69 234 ARG A CA 1
ATOM 1906 C C . ARG A 1 234 ? 22.026 10.846 4.705 1.00 96.69 234 ARG A C 1
ATOM 1908 O O . ARG A 1 234 ? 22.811 9.917 4.864 1.00 96.69 234 ARG A O 1
ATOM 1915 N N . ARG A 1 235 ? 22.159 11.726 3.705 1.00 96.19 235 ARG A N 1
ATOM 1916 C CA . ARG A 1 235 ? 23.362 11.804 2.856 1.00 96.19 235 ARG A CA 1
ATOM 1917 C C . ARG A 1 235 ? 24.523 12.406 3.630 1.00 96.19 235 ARG A C 1
ATOM 1919 O O . ARG A 1 235 ? 25.546 11.748 3.724 1.00 96.19 235 ARG A O 1
ATOM 1926 N N . PHE A 1 236 ? 24.288 13.540 4.280 1.00 96.06 236 PHE A N 1
ATOM 1927 C CA . PHE A 1 236 ? 25.261 14.207 5.135 1.00 96.06 236 PHE A CA 1
ATOM 1928 C C . PHE A 1 236 ? 25.824 13.266 6.209 1.00 96.06 236 PHE A C 1
ATOM 1930 O O . PHE A 1 236 ? 27.030 13.092 6.294 1.00 96.06 236 PHE A O 1
ATOM 1937 N N . GLY A 1 237 ? 24.975 12.534 6.941 1.00 95.88 237 GLY A N 1
ATOM 1938 C CA . GLY A 1 237 ? 25.455 11.561 7.935 1.00 95.88 237 GLY A CA 1
ATOM 1939 C C . GLY A 1 237 ? 26.250 10.384 7.344 1.00 95.88 237 GLY A C 1
ATOM 1940 O O . GLY A 1 237 ? 27.106 9.817 8.014 1.00 95.88 237 GLY A O 1
ATOM 1941 N N . LYS A 1 238 ? 26.003 10.002 6.082 1.00 95.25 238 LYS A N 1
ATOM 1942 C CA . LYS A 1 238 ? 26.815 8.985 5.389 1.00 95.25 238 LYS A CA 1
ATOM 1943 C C . LYS A 1 238 ? 28.140 9.544 4.896 1.00 95.25 238 LYS A C 1
ATOM 1945 O O . LYS A 1 238 ? 29.116 8.809 4.893 1.00 95.25 238 LYS A O 1
ATOM 1950 N N . GLU A 1 239 ? 28.142 10.783 4.421 1.00 94.44 239 GLU A N 1
ATOM 1951 C CA . GLU A 1 239 ? 29.349 11.496 4.015 1.00 94.44 239 GLU A CA 1
ATOM 1952 C C . GLU A 1 239 ? 30.255 11.667 5.227 1.00 94.44 239 GLU A C 1
ATOM 1954 O O . GLU A 1 239 ? 31.376 11.187 5.172 1.00 94.44 239 GLU A O 1
ATOM 1959 N N . MET A 1 240 ? 29.744 12.182 6.349 1.00 91.88 240 MET A N 1
ATOM 1960 C CA . MET A 1 240 ? 30.506 12.306 7.598 1.00 91.88 240 MET A CA 1
ATOM 1961 C C . MET A 1 240 ? 31.081 10.972 8.072 1.00 91.88 240 MET A C 1
ATOM 1963 O O . MET A 1 240 ? 32.281 10.874 8.289 1.00 91.88 240 MET A O 1
ATOM 1967 N N . ARG A 1 241 ? 30.281 9.899 8.089 1.00 91.62 241 ARG A N 1
ATOM 1968 C CA . ARG A 1 241 ? 30.793 8.559 8.421 1.00 91.62 241 ARG A CA 1
ATOM 1969 C C . ARG A 1 241 ? 31.884 8.072 7.455 1.00 91.62 241 ARG A C 1
ATOM 1971 O O . ARG A 1 241 ? 32.798 7.373 7.872 1.00 91.62 241 ARG A O 1
ATOM 1978 N N . ARG A 1 242 ? 31.781 8.380 6.157 1.00 91.56 242 ARG A N 1
ATOM 1979 C CA . ARG A 1 242 ? 32.817 8.031 5.165 1.00 91.56 242 ARG A CA 1
ATOM 1980 C C . ARG A 1 242 ? 34.074 8.875 5.343 1.00 91.56 242 ARG A C 1
ATOM 1982 O O . ARG A 1 242 ? 35.164 8.347 5.177 1.00 91.56 242 ARG A O 1
ATOM 1989 N N . PHE A 1 243 ? 33.918 10.155 5.675 1.00 89.44 243 PHE A N 1
ATOM 1990 C CA . PHE A 1 243 ? 35.024 11.034 6.030 1.00 89.44 243 PHE A CA 1
ATOM 1991 C C . PHE A 1 243 ? 35.751 10.483 7.264 1.00 89.44 243 PHE A C 1
ATOM 1993 O O . PHE A 1 243 ? 36.938 10.209 7.183 1.00 89.44 243 PHE A O 1
ATOM 2000 N N . GLU A 1 244 ? 35.053 10.183 8.356 1.00 87.88 244 GLU A N 1
ATOM 2001 C CA . GLU A 1 244 ? 35.662 9.577 9.551 1.00 87.88 244 GLU A CA 1
ATOM 2002 C C . GLU A 1 244 ? 36.414 8.273 9.242 1.00 87.88 244 GLU A C 1
ATOM 2004 O O . GLU A 1 244 ? 37.538 8.092 9.695 1.00 87.88 244 GLU A O 1
ATOM 2009 N N . GLN A 1 245 ? 35.831 7.382 8.431 1.00 85.56 245 GLN A N 1
ATOM 2010 C CA . GLN A 1 245 ? 36.473 6.118 8.046 1.00 85.56 245 GLN A CA 1
ATOM 2011 C C . GLN A 1 245 ? 37.748 6.337 7.223 1.00 85.56 245 GLN A C 1
ATOM 2013 O O . GLN A 1 245 ? 38.785 5.764 7.532 1.00 85.56 245 GLN A O 1
ATOM 2018 N N . ASN A 1 246 ? 37.696 7.206 6.213 1.00 80.44 246 ASN A N 1
ATOM 2019 C CA . ASN A 1 246 ? 38.836 7.437 5.329 1.00 80.44 246 ASN A CA 1
ATOM 2020 C C . ASN A 1 246 ? 39.997 8.174 6.023 1.00 80.44 246 ASN A C 1
ATOM 2022 O O . ASN A 1 246 ? 41.149 7.944 5.674 1.00 80.44 246 ASN A O 1
ATOM 2026 N N . TYR A 1 247 ? 39.713 9.062 6.979 1.00 75.56 247 TYR A N 1
ATOM 2027 C CA . TYR A 1 247 ? 40.743 9.812 7.712 1.00 75.56 247 TYR A CA 1
ATOM 2028 C C . TYR A 1 247 ? 41.232 9.069 8.972 1.00 75.56 247 TYR A C 1
ATOM 2030 O O . TYR A 1 247 ? 42.382 9.240 9.376 1.00 75.56 247 TYR A O 1
ATOM 2038 N N . GLY A 1 248 ? 40.403 8.205 9.566 1.00 62.34 248 GLY A N 1
ATOM 2039 C CA . GLY A 1 248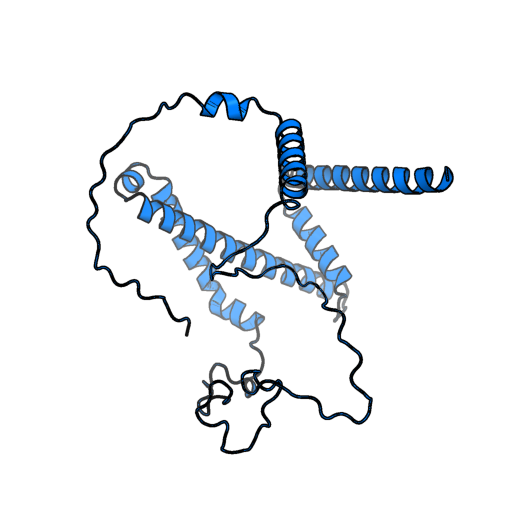 ? 40.792 7.330 10.677 1.00 62.34 248 GLY A CA 1
ATOM 2040 C C . GLY A 1 248 ? 41.720 6.184 10.255 1.00 62.34 248 GLY A C 1
ATOM 2041 O O . GLY A 1 248 ? 42.617 5.828 11.011 1.00 62.34 248 GLY A O 1
ATOM 2042 N N . ASP A 1 249 ? 41.562 5.656 9.036 1.00 58.75 249 ASP A N 1
ATOM 2043 C CA . ASP A 1 249 ? 42.480 4.652 8.470 1.00 58.75 249 ASP A CA 1
ATOM 2044 C C . ASP A 1 249 ? 43.801 5.266 7.970 1.00 58.75 249 ASP A C 1
ATOM 2046 O O . ASP A 1 249 ? 44.805 4.570 7.896 1.00 58.75 249 ASP A O 1
ATOM 2050 N N . ALA A 1 250 ? 43.837 6.567 7.654 1.00 57.25 250 ALA A N 1
ATOM 2051 C CA . ALA A 1 250 ? 45.060 7.268 7.239 1.00 57.25 250 ALA A CA 1
ATOM 2052 C C . ALA A 1 250 ? 45.965 7.702 8.414 1.00 57.25 250 ALA A C 1
ATOM 2054 O O . ALA A 1 250 ? 47.040 8.252 8.188 1.00 57.25 250 ALA A O 1
ATOM 2055 N N . SER A 1 251 ? 45.516 7.505 9.659 1.00 55.19 251 SER A N 1
ATOM 2056 C CA . SER A 1 251 ? 46.218 7.894 10.895 1.00 55.19 251 SER A CA 1
ATOM 2057 C C . SER A 1 251 ? 46.621 6.698 11.777 1.00 55.19 251 SER A C 1
ATOM 2059 O O . SER A 1 251 ? 46.996 6.885 12.936 1.00 55.19 251 SER A O 1
ATOM 2061 N N . ARG A 1 252 ? 46.578 5.481 11.222 1.00 49.31 252 ARG A N 1
ATOM 2062 C CA . ARG A 1 252 ? 47.181 4.251 11.763 1.00 49.31 252 ARG A CA 1
ATOM 2063 C C . ARG A 1 252 ? 48.236 3.724 10.803 1.00 49.31 252 ARG A C 1
ATOM 2065 O O . ARG A 1 252 ? 49.189 3.100 11.312 1.00 49.31 252 ARG A O 1
#

Sequence (252 aa):
MSRRPQFSRQDLDSEDEDASLSDASNDSLSSLSFGALSAAQKKIDEEDKNSESESDSDGGFFEEPSKKHHSQKTKKNKHAPSETSAKKPVSKVREIPGLLDGTKYAKTKYHDIRFDSAFGKVNESEVRRNYKFLDEYRQKELEQVQSLLKDPKQRNKLSEKELQDLDYIAKSTKSRLDALKNKDLEREVIKDYKKKTGKEFVKRSDKRKLVQVARFQNMKGKQREKVLERKRKRRFGKEMRRFEQNYGDASR

Organism: Pichia angusta (NCBI:txid870730)

pLDDT: mean 79.22, std 20.08, range [33.09, 97.75]